Protein AF-A0A7S2HB85-F1 (afdb_monomer)

Mean predicted aligned error: 15.04 Å

Solvent-accessible surface area (backbone atoms only — not comparable to full-atom values): 13435 Å² total; per-residue (Å²): 134,85,80,81,78,68,79,76,50,51,56,34,33,40,36,51,25,68,66,74,27,28,26,27,42,36,43,33,26,70,79,71,50,72,45,66,49,35,52,56,87,88,47,102,57,87,47,77,54,91,49,62,67,57,32,44,73,70,66,33,60,79,43,78,46,60,90,85,43,44,54,41,31,45,34,37,28,29,54,72,42,80,62,32,39,23,32,30,45,30,42,32,28,69,83,70,54,69,54,73,48,75,37,89,61,82,71,93,80,61,54,74,47,78,46,72,44,64,80,51,34,39,59,65,46,75,44,59,56,60,3,28,72,77,49,69,42,68,36,74,44,88,64,69,75,72,85,44,87,80,50,56,81,76,45,60,85,70,57,27,58,52,53,50,48,49,53,50,49,49,55,45,58,44,62,78,42,74,87,54,89,86,65,76,78,54,68,73,58,51,52,51,54,54,60,71,47,64,89,61,80,81,65,76,80,77,78,74,75,80,87,77,84,84,81,85,81,82,89,78,90,132

Structure (mmCIF, N/CA/C/O backbone):
data_AF-A0A7S2HB85-F1
#
_entry.id   AF-A0A7S2HB85-F1
#
loop_
_atom_site.group_PDB
_atom_site.id
_atom_site.type_symbol
_atom_site.label_atom_id
_atom_site.label_alt_id
_atom_site.label_comp_id
_atom_site.label_asym_id
_atom_site.label_entity_id
_atom_site.label_seq_id
_atom_site.pdbx_PDB_ins_code
_atom_site.Cartn_x
_atom_site.Cartn_y
_atom_site.Cartn_z
_atom_site.occupancy
_atom_site.B_iso_or_equiv
_atom_site.auth_seq_id
_atom_site.auth_comp_id
_atom_site.auth_asym_id
_atom_site.auth_atom_id
_atom_site.pdbx_PDB_model_num
ATOM 1 N N . MET A 1 1 ? -16.312 23.799 -8.519 1.00 37.34 1 MET A N 1
ATOM 2 C CA . MET A 1 1 ? -16.880 22.923 -7.474 1.00 37.34 1 MET A CA 1
ATOM 3 C C . MET A 1 1 ? -15.714 22.471 -6.619 1.00 37.34 1 MET A C 1
ATOM 5 O O . MET A 1 1 ? -14.827 21.834 -7.163 1.00 37.34 1 MET A O 1
ATOM 9 N N . GLY A 1 2 ? -15.634 22.909 -5.362 1.00 40.22 2 GLY A N 1
ATOM 10 C CA . GLY A 1 2 ? -14.563 22.478 -4.460 1.00 40.22 2 GLY A CA 1
ATOM 11 C C . GLY A 1 2 ? -14.878 21.079 -3.953 1.00 40.22 2 GLY A C 1
ATOM 12 O O . GLY A 1 2 ? -15.897 20.890 -3.294 1.00 40.22 2 GLY A O 1
ATOM 13 N N . THR A 1 3 ? -14.056 20.100 -4.310 1.00 40.50 3 THR A N 1
ATOM 14 C CA . THR A 1 3 ? -14.113 18.755 -3.740 1.00 40.50 3 THR A CA 1
ATOM 15 C C . THR A 1 3 ? -13.633 18.845 -2.297 1.00 40.50 3 THR A C 1
ATOM 17 O O . THR A 1 3 ? -12.458 19.117 -2.051 1.00 40.50 3 THR A O 1
ATOM 20 N N . TYR A 1 4 ? -14.543 18.674 -1.341 1.00 42.38 4 TYR A N 1
ATOM 21 C CA . TYR A 1 4 ? -14.171 18.428 0.048 1.00 42.38 4 TYR A CA 1
ATOM 22 C C . TYR A 1 4 ? -13.386 17.113 0.076 1.00 42.38 4 TYR A C 1
ATOM 24 O O . TYR A 1 4 ? -13.974 16.054 -0.131 1.00 42.38 4 TYR A O 1
ATOM 32 N N . ARG A 1 5 ? -12.061 17.185 0.260 1.00 50.69 5 ARG A N 1
ATOM 33 C CA . ARG A 1 5 ? -11.239 15.999 0.525 1.00 50.69 5 ARG A CA 1
ATOM 34 C C . ARG A 1 5 ? -11.657 15.463 1.885 1.00 50.69 5 ARG A C 1
ATOM 36 O O . ARG A 1 5 ? -11.624 16.203 2.869 1.00 50.69 5 ARG A O 1
ATOM 43 N N . ASN A 1 6 ? -12.099 14.213 1.927 1.00 55.41 6 ASN A N 1
ATOM 44 C CA . ASN A 1 6 ? -12.398 13.571 3.189 1.00 55.41 6 ASN A CA 1
ATOM 45 C C . ASN A 1 6 ? -11.071 13.049 3.739 1.00 55.41 6 ASN A C 1
ATOM 47 O O . ASN A 1 6 ? -10.604 11.984 3.356 1.00 55.41 6 ASN A O 1
ATOM 51 N N . GLU A 1 7 ? -10.430 13.832 4.604 1.00 60.00 7 GLU A N 1
ATOM 52 C CA . GLU A 1 7 ? -9.076 13.550 5.101 1.00 60.00 7 GLU A CA 1
ATOM 53 C C . GLU A 1 7 ? -8.978 12.220 5.872 1.00 60.00 7 GLU A C 1
ATOM 55 O O . GLU A 1 7 ? -7.891 11.753 6.158 1.00 60.00 7 GLU A O 1
ATOM 60 N N . SER A 1 8 ? -10.092 11.565 6.199 1.00 65.75 8 SER A N 1
ATOM 61 C CA . SER A 1 8 ? -10.111 10.300 6.946 1.00 65.75 8 SER A CA 1
ATOM 62 C C . SER A 1 8 ? -10.459 9.076 6.092 1.00 65.75 8 SER A C 1
ATOM 64 O O . SER A 1 8 ? -10.906 8.071 6.641 1.00 65.75 8 SER A O 1
ATOM 66 N N . ALA A 1 9 ? -10.323 9.156 4.766 1.00 79.56 9 ALA A N 1
ATOM 67 C CA . ALA A 1 9 ? -10.674 8.049 3.881 1.00 79.56 9 ALA A CA 1
ATOM 68 C C . ALA A 1 9 ? -9.701 6.866 4.028 1.00 79.56 9 ALA A C 1
ATOM 70 O O . ALA A 1 9 ? -8.482 7.031 3.986 1.00 79.56 9 ALA A O 1
ATOM 71 N N . GLN A 1 10 ? -10.257 5.666 4.183 1.00 86.19 10 GLN A N 1
ATOM 72 C CA . GLN A 1 10 ? -9.508 4.416 4.276 1.00 86.19 10 GLN A CA 1
ATOM 73 C C . GLN A 1 10 ? -9.018 3.961 2.901 1.00 86.19 10 GLN A C 1
ATOM 75 O O . GLN A 1 10 ? -9.662 4.232 1.886 1.00 86.19 10 GLN A O 1
ATOM 80 N N . LEU A 1 11 ? -7.867 3.283 2.867 1.00 91.69 11 LEU A N 1
ATOM 81 C CA . LEU A 1 11 ? -7.360 2.670 1.644 1.00 91.69 11 LEU A CA 1
ATOM 82 C C . LEU A 1 11 ? -8.311 1.547 1.222 1.00 91.69 11 LEU A C 1
ATOM 84 O O . LEU A 1 11 ? -8.561 0.621 1.990 1.00 91.69 11 LEU A O 1
ATOM 88 N N . ARG A 1 12 ? -8.840 1.645 0.005 1.00 92.94 12 ARG A N 1
ATOM 89 C CA . ARG A 1 12 ? -9.799 0.692 -0.555 1.00 92.94 12 ARG A CA 1
ATOM 90 C C . ARG A 1 12 ? -9.099 -0.380 -1.374 1.00 92.94 12 ARG A C 1
ATOM 92 O O . ARG A 1 12 ? -9.454 -1.550 -1.293 1.00 92.94 12 ARG A O 1
ATOM 99 N N . ARG A 1 13 ? -8.145 0.026 -2.206 1.00 96.38 13 ARG A N 1
ATOM 100 C CA . ARG A 1 13 ? -7.428 -0.878 -3.104 1.00 96.38 13 ARG A CA 1
ATOM 101 C C . ARG A 1 13 ? -6.093 -0.292 -3.522 1.00 96.38 13 ARG A C 1
ATOM 103 O O . ARG A 1 13 ? -5.888 0.922 -3.477 1.00 96.38 13 ARG A O 1
ATOM 110 N N . VAL A 1 14 ? -5.197 -1.175 -3.930 1.00 97.12 14 VAL A N 1
ATOM 111 C CA . VAL A 1 14 ? -3.847 -0.837 -4.379 1.00 97.12 14 VAL A CA 1
ATOM 112 C C . VAL A 1 14 ? -3.581 -1.454 -5.747 1.00 97.12 14 VAL A C 1
ATOM 114 O O . VAL A 1 14 ? -4.012 -2.574 -6.021 1.00 97.12 14 VAL A O 1
ATOM 117 N N . LEU A 1 15 ? -2.878 -0.722 -6.603 1.00 95.88 15 LEU A N 1
ATOM 118 C CA . LEU A 1 15 ? -2.367 -1.191 -7.886 1.00 95.88 15 LEU A CA 1
ATOM 119 C C . LEU A 1 15 ? -0.853 -1.016 -7.886 1.00 95.88 15 LEU A C 1
ATOM 121 O O . LEU A 1 15 ? -0.358 0.057 -7.543 1.00 95.88 15 LEU A O 1
ATOM 125 N N . VAL A 1 16 ? -0.121 -2.054 -8.280 1.00 95.00 16 VAL A N 1
ATOM 126 C CA . VAL A 1 16 ? 1.344 -2.014 -8.347 1.00 95.00 16 VAL A CA 1
ATOM 127 C C . VAL A 1 16 ? 1.813 -2.467 -9.718 1.00 95.00 16 VAL A C 1
ATOM 129 O O . VAL A 1 16 ? 1.487 -3.565 -10.163 1.00 95.00 16 VAL A O 1
ATOM 132 N N . GLY A 1 17 ? 2.603 -1.615 -10.365 1.00 92.69 17 GLY A N 1
ATOM 133 C CA . GLY A 1 17 ? 3.365 -1.947 -11.558 1.00 92.69 17 GLY A CA 1
ATOM 134 C C . GLY A 1 17 ? 4.613 -2.726 -11.185 1.00 92.69 17 GLY A C 1
ATOM 135 O O . GLY A 1 17 ? 5.501 -2.189 -10.516 1.00 92.69 17 GLY A O 1
ATOM 136 N N . LEU A 1 18 ? 4.691 -3.977 -11.636 1.00 91.38 18 LEU A N 1
ATOM 137 C CA . LEU A 1 18 ? 5.837 -4.848 -11.408 1.00 91.38 18 LEU A CA 1
ATOM 138 C C . LEU A 1 18 ? 6.494 -5.215 -12.742 1.00 91.38 18 LEU A C 1
ATOM 140 O O . LEU A 1 18 ? 5.911 -5.921 -13.559 1.00 91.38 18 LEU A O 1
ATOM 144 N N . GLY A 1 19 ? 7.717 -4.729 -12.948 1.00 88.19 19 GLY A N 1
ATOM 145 C CA . GLY A 1 19 ? 8.557 -5.072 -14.091 1.00 88.19 19 GLY A CA 1
ATOM 146 C C . GLY A 1 19 ? 9.754 -5.892 -13.630 1.00 88.19 19 GLY A C 1
ATOM 147 O O . GLY A 1 19 ? 9.612 -6.949 -13.014 1.00 88.19 19 GLY A O 1
ATOM 148 N N . TRP A 1 20 ? 10.960 -5.377 -13.885 1.00 87.38 20 TRP A N 1
ATOM 149 C CA . TRP A 1 20 ? 12.160 -5.927 -13.253 1.00 87.38 20 TRP A CA 1
ATOM 150 C C . TRP A 1 20 ? 12.226 -5.615 -11.753 1.00 87.38 20 TRP A C 1
ATOM 152 O O . TRP A 1 20 ? 12.805 -6.387 -11.000 1.00 87.38 20 TRP A O 1
ATOM 162 N N . ALA A 1 21 ? 11.602 -4.526 -11.314 1.00 90.81 21 ALA A N 1
ATOM 163 C CA . ALA A 1 21 ? 11.327 -4.187 -9.922 1.00 90.81 21 ALA A CA 1
ATOM 164 C C . ALA A 1 21 ? 10.010 -3.387 -9.860 1.00 90.81 21 ALA A C 1
ATOM 166 O O . ALA A 1 21 ? 9.337 -3.228 -10.890 1.00 90.81 21 ALA A O 1
ATOM 167 N N . VAL A 1 22 ? 9.602 -2.925 -8.677 1.00 92.62 22 VAL A N 1
ATOM 168 C CA . VAL A 1 22 ? 8.399 -2.095 -8.532 1.00 92.62 22 VAL A CA 1
ATOM 169 C C . VAL A 1 22 ? 8.675 -0.734 -9.166 1.00 92.62 22 VAL A C 1
ATOM 171 O O . VAL A 1 22 ? 9.581 -0.032 -8.733 1.00 92.62 22 VAL A O 1
ATOM 174 N N . TYR A 1 23 ? 7.917 -0.355 -10.195 1.00 91.81 23 TYR A N 1
ATOM 175 C CA . TYR A 1 23 ? 8.093 0.929 -10.900 1.00 91.81 23 TYR A CA 1
ATOM 176 C C . TYR A 1 23 ? 6.885 1.856 -10.764 1.00 91.81 23 TYR A C 1
ATOM 178 O O . TYR A 1 23 ? 6.990 3.046 -11.047 1.00 91.81 23 TYR A O 1
ATOM 186 N N . GLY A 1 24 ? 5.743 1.332 -10.319 1.00 93.00 24 GLY A N 1
ATOM 187 C CA . GLY A 1 24 ? 4.540 2.125 -10.123 1.00 93.00 24 GLY A CA 1
ATOM 188 C C . GLY A 1 24 ? 3.709 1.641 -8.949 1.00 93.00 24 GLY A C 1
ATOM 189 O O . GLY A 1 24 ? 3.603 0.442 -8.705 1.00 93.00 24 GLY A O 1
ATOM 190 N N . LEU A 1 25 ? 3.098 2.584 -8.245 1.00 95.00 25 LEU A N 1
ATOM 191 C CA . LEU A 1 25 ? 2.189 2.364 -7.133 1.00 95.00 25 LEU A CA 1
ATOM 192 C C . LEU A 1 25 ? 1.029 3.352 -7.253 1.00 95.00 25 LEU A C 1
ATOM 194 O O . LEU A 1 25 ? 1.247 4.554 -7.398 1.00 95.00 25 LEU A O 1
ATOM 198 N N . ILE A 1 26 ? -0.199 2.852 -7.146 1.00 95.38 26 ILE A N 1
ATOM 199 C CA . ILE A 1 26 ? -1.404 3.671 -7.018 1.00 95.38 26 ILE A CA 1
ATOM 200 C C . ILE A 1 26 ? -2.209 3.173 -5.821 1.00 95.38 26 ILE A C 1
ATOM 202 O O . ILE A 1 26 ? -2.549 1.993 -5.719 1.00 95.38 26 ILE A O 1
ATOM 206 N N . LEU A 1 27 ? -2.530 4.096 -4.925 1.00 95.62 27 LEU A N 1
ATOM 207 C CA . LEU A 1 27 ? -3.374 3.907 -3.756 1.00 95.62 27 LEU A CA 1
ATOM 208 C C . LEU A 1 27 ? -4.724 4.572 -4.027 1.00 95.62 27 LEU A C 1
ATOM 210 O O . LEU A 1 27 ? -4.769 5.778 -4.256 1.00 95.62 27 LEU A O 1
ATOM 214 N N . GLU A 1 28 ? -5.823 3.817 -3.996 1.00 94.81 28 GLU A N 1
ATOM 215 C CA . GLU A 1 28 ? -7.176 4.373 -4.112 1.00 94.81 28 GLU A CA 1
ATOM 216 C C . GLU A 1 28 ? -7.924 4.256 -2.785 1.00 94.81 28 GLU A C 1
ATOM 218 O O . GLU A 1 28 ? -7.986 3.185 -2.175 1.00 94.81 28 GLU A O 1
ATOM 223 N N . PHE A 1 29 ? -8.530 5.361 -2.360 1.00 92.38 29 PHE A N 1
ATOM 224 C CA . PHE A 1 29 ? -9.230 5.487 -1.087 1.00 92.38 29 PHE A CA 1
ATOM 225 C C . PHE A 1 29 ? -10.750 5.375 -1.256 1.00 92.38 29 PHE A C 1
ATOM 227 O O . PHE A 1 29 ? -11.290 5.533 -2.351 1.00 92.38 29 PHE A O 1
ATOM 234 N N . GLU A 1 30 ? -11.471 5.117 -0.163 1.00 86.44 30 GLU A N 1
ATOM 235 C CA . GLU A 1 30 ? -12.937 4.974 -0.178 1.00 86.44 30 GLU A CA 1
ATOM 236 C C . GLU A 1 30 ? -13.678 6.221 -0.688 1.00 86.44 30 GLU A C 1
ATOM 238 O O . GLU A 1 30 ? -14.772 6.108 -1.240 1.00 86.44 30 GLU A O 1
ATOM 243 N N . ASP A 1 31 ? -13.087 7.410 -0.544 1.00 84.50 31 ASP A N 1
ATOM 244 C CA . ASP A 1 31 ? -13.648 8.660 -1.066 1.00 84.50 31 ASP A CA 1
ATOM 245 C C . ASP A 1 31 ? -13.383 8.871 -2.570 1.00 84.50 31 ASP A C 1
ATOM 247 O O . ASP A 1 31 ? -13.781 9.891 -3.136 1.00 84.50 31 ASP A O 1
ATOM 251 N N . GLY A 1 32 ? -12.726 7.906 -3.221 1.00 89.06 32 GLY A N 1
ATOM 252 C CA . GLY A 1 32 ? -12.344 7.944 -4.628 1.00 89.06 32 GLY A CA 1
ATOM 253 C C . GLY A 1 32 ? -11.093 8.773 -4.910 1.00 89.06 32 GLY A C 1
ATOM 254 O O . GLY A 1 32 ? -10.706 8.891 -6.072 1.00 89.06 32 GLY A O 1
ATOM 255 N N . THR A 1 33 ? -10.449 9.355 -3.890 1.00 90.12 33 THR A N 1
ATOM 256 C CA . THR A 1 33 ? -9.144 9.992 -4.084 1.00 90.12 33 THR A CA 1
ATOM 257 C C . THR A 1 33 ? -8.079 8.946 -4.382 1.00 90.12 33 THR A C 1
ATOM 259 O O . THR A 1 33 ? -8.195 7.782 -3.989 1.00 90.12 33 THR A O 1
ATOM 262 N N . ARG A 1 34 ? -7.035 9.375 -5.092 1.00 92.62 34 ARG A N 1
ATOM 263 C CA . ARG A 1 34 ? -5.885 8.546 -5.432 1.00 92.62 34 ARG A CA 1
ATOM 264 C C . ARG A 1 34 ? -4.596 9.260 -5.065 1.00 92.62 34 ARG A C 1
ATOM 266 O O . ARG A 1 34 ? -4.518 10.480 -5.201 1.00 92.62 34 ARG A O 1
ATOM 273 N N . GLU A 1 35 ? -3.623 8.488 -4.610 1.00 92.38 35 GLU A N 1
ATOM 274 C CA . GLU A 1 35 ? -2.220 8.889 -4.535 1.00 92.38 35 GLU A CA 1
ATOM 275 C C . GLU A 1 35 ? -1.435 7.930 -5.428 1.00 92.38 35 GLU A C 1
ATOM 277 O O . GLU A 1 35 ? -1.681 6.722 -5.409 1.00 92.38 35 GLU A O 1
ATOM 282 N N . SER A 1 36 ? -0.542 8.459 -6.256 1.00 90.69 36 SER A N 1
ATOM 283 C CA . SER A 1 36 ? 0.157 7.663 -7.262 1.00 90.69 36 SER A CA 1
ATOM 284 C C . SER A 1 36 ? 1.592 8.119 -7.434 1.00 90.69 36 SER A C 1
ATOM 286 O O . SER A 1 36 ? 1.861 9.318 -7.516 1.00 90.69 36 SER A O 1
ATOM 288 N N . GLN A 1 37 ? 2.484 7.153 -7.602 1.00 90.44 37 GLN A N 1
ATOM 289 C CA . GLN A 1 37 ? 3.843 7.380 -8.056 1.00 90.44 37 GLN A CA 1
ATOM 290 C C . GLN A 1 37 ? 4.173 6.333 -9.113 1.00 90.44 37 GLN A C 1
ATOM 292 O O . GLN A 1 37 ? 4.109 5.138 -8.839 1.00 90.44 37 GLN A O 1
ATOM 297 N N . VAL A 1 38 ? 4.481 6.772 -10.331 1.00 86.88 38 VAL A N 1
ATOM 298 C CA . VAL A 1 38 ? 4.812 5.895 -11.457 1.00 86.88 38 VAL A CA 1
ATOM 299 C C . VAL A 1 38 ? 6.060 6.443 -12.126 1.00 86.88 38 VAL A C 1
ATOM 301 O O . VAL A 1 38 ? 6.096 7.613 -12.492 1.00 86.88 38 VAL A O 1
ATOM 304 N N . LEU A 1 39 ? 7.081 5.604 -12.270 1.00 83.38 39 LEU A N 1
ATOM 305 C CA . LEU A 1 39 ? 8.303 5.931 -12.991 1.00 83.38 39 LEU A CA 1
ATOM 306 C C . LEU A 1 39 ? 8.228 5.343 -14.399 1.00 83.38 39 LEU A C 1
ATOM 308 O O . LEU A 1 39 ? 7.916 4.163 -14.576 1.00 83.38 39 LEU A O 1
ATOM 312 N N . SER A 1 40 ? 8.520 6.168 -15.402 1.00 69.81 40 SER A N 1
ATOM 313 C CA . SER A 1 40 ? 8.695 5.727 -16.785 1.00 69.81 40 SER A CA 1
ATOM 314 C C . SER A 1 40 ? 10.184 5.571 -17.068 1.00 69.81 40 SER A C 1
ATOM 316 O O . SER A 1 40 ? 10.968 6.465 -16.773 1.00 69.81 40 SER A O 1
ATOM 318 N N . TYR A 1 41 ? 10.582 4.443 -17.656 1.00 62.53 41 TYR A N 1
ATOM 319 C CA . TYR A 1 41 ? 11.980 4.191 -18.025 1.00 62.53 41 TYR A CA 1
ATOM 320 C C . TYR A 1 41 ? 12.482 5.130 -19.138 1.00 62.53 41 TYR A C 1
ATOM 322 O O . TYR A 1 41 ? 13.683 5.362 -19.251 1.00 62.53 41 TYR A O 1
ATOM 330 N N . ASP A 1 42 ? 11.565 5.650 -19.961 1.00 61.25 42 ASP A N 1
ATOM 331 C CA . ASP A 1 42 ? 11.899 6.351 -21.205 1.00 61.25 42 ASP A CA 1
ATOM 332 C C . ASP A 1 42 ? 11.936 7.883 -21.079 1.00 61.25 42 ASP A C 1
ATOM 334 O O . ASP A 1 42 ? 12.450 8.539 -21.985 1.00 61.25 42 ASP A O 1
ATOM 338 N N . ASP A 1 43 ? 11.460 8.459 -19.971 1.00 52.72 43 ASP A N 1
ATOM 339 C CA . ASP A 1 43 ? 11.471 9.907 -19.750 1.00 52.72 43 ASP A CA 1
ATOM 340 C C . ASP A 1 43 ? 12.264 10.241 -18.478 1.00 52.72 43 ASP A C 1
ATOM 342 O O . ASP A 1 43 ? 11.909 9.824 -17.382 1.00 52.72 43 ASP A O 1
ATOM 346 N N . GLU A 1 44 ? 13.331 11.036 -18.618 1.00 49.84 44 GLU A N 1
ATOM 347 C CA . GLU A 1 44 ? 14.177 11.552 -17.520 1.00 49.84 44 GLU A CA 1
ATOM 348 C C . GLU A 1 44 ? 13.435 12.505 -16.551 1.00 49.84 44 GLU A C 1
ATOM 350 O O . GLU A 1 44 ? 14.055 13.126 -15.687 1.00 49.84 44 GLU A O 1
ATOM 355 N N . GLU A 1 45 ? 12.116 12.649 -16.685 1.00 51.44 45 GLU A N 1
ATOM 356 C CA . GLU A 1 45 ? 11.277 13.439 -15.793 1.00 51.44 45 GLU A CA 1
ATOM 357 C C . GLU A 1 45 ? 10.339 12.506 -15.022 1.00 51.44 45 GLU A C 1
ATOM 359 O O . GLU A 1 45 ? 9.594 11.736 -15.628 1.00 51.44 45 GLU A O 1
ATOM 364 N N . ASP A 1 46 ? 10.354 12.608 -13.687 1.00 52.31 46 ASP A N 1
ATOM 365 C CA . ASP A 1 46 ? 9.368 12.009 -12.780 1.00 52.31 46 ASP A CA 1
ATOM 366 C C . ASP A 1 46 ? 7.969 12.530 -13.140 1.00 52.31 46 ASP A C 1
ATOM 368 O O . ASP A 1 46 ? 7.467 13.509 -12.576 1.00 52.31 46 ASP A O 1
ATOM 372 N N . GLN A 1 47 ? 7.324 11.920 -14.129 1.00 52.12 47 GLN A N 1
ATOM 373 C CA . GLN A 1 47 ? 5.962 12.282 -14.454 1.00 52.12 47 GLN A CA 1
ATOM 374 C C . GLN A 1 47 ? 5.055 11.615 -13.420 1.00 52.12 47 GLN A C 1
ATOM 376 O O . GLN A 1 47 ? 4.905 10.398 -13.371 1.00 52.12 47 GLN A O 1
ATOM 381 N N . THR A 1 48 ? 4.401 12.434 -12.599 1.00 49.97 48 THR A N 1
ATOM 382 C CA . THR A 1 48 ? 3.206 12.041 -11.842 1.00 49.97 48 THR A CA 1
ATOM 383 C C . THR A 1 48 ? 2.065 11.831 -12.838 1.00 49.97 48 THR A C 1
ATOM 385 O O . THR A 1 48 ? 1.138 12.630 -12.949 1.00 49.97 48 THR A O 1
ATOM 388 N N . LEU A 1 49 ? 2.180 10.781 -13.648 1.00 51.41 49 LEU A N 1
ATOM 389 C CA . LEU A 1 49 ? 1.123 10.345 -14.536 1.00 51.41 49 LEU A CA 1
ATOM 390 C C . LEU A 1 49 ? 0.125 9.555 -13.697 1.00 51.41 49 LEU A C 1
ATOM 392 O O . LEU A 1 49 ? 0.450 8.510 -13.139 1.00 51.41 49 LEU A O 1
ATOM 396 N N . ASP A 1 50 ? -1.120 10.019 -13.683 1.00 58.88 50 ASP A N 1
ATOM 397 C CA . ASP A 1 50 ? -2.314 9.260 -13.277 1.00 58.88 50 ASP A CA 1
ATOM 398 C C . ASP A 1 50 ? -2.610 8.115 -14.281 1.00 58.88 50 ASP A C 1
ATOM 400 O O . ASP A 1 50 ? -3.754 7.757 -14.561 1.00 58.88 50 ASP A O 1
ATOM 404 N N . ASP A 1 51 ? -1.569 7.548 -14.897 1.00 68.50 51 ASP A N 1
ATOM 405 C CA . ASP A 1 51 ? -1.670 6.574 -15.972 1.00 68.50 51 ASP A CA 1
ATOM 406 C C . ASP A 1 51 ? -1.726 5.160 -15.393 1.00 68.50 51 ASP A C 1
ATOM 408 O O . ASP A 1 51 ? -0.918 4.282 -15.698 1.00 68.50 51 ASP A O 1
ATOM 412 N N . GLU A 1 52 ? -2.793 4.908 -14.631 1.00 83.12 52 GLU A N 1
ATOM 413 C CA . GLU A 1 52 ? -3.321 3.564 -14.353 1.00 83.12 52 GLU A CA 1
ATOM 414 C C . GLU A 1 52 ? -3.285 2.686 -15.623 1.00 83.12 52 GLU A C 1
ATOM 416 O O . GLU A 1 52 ? -2.964 1.500 -15.583 1.00 83.12 52 GLU A O 1
ATOM 421 N N . SER A 1 53 ? -3.542 3.306 -16.780 1.00 80.56 53 SER A N 1
ATOM 422 C CA . SER A 1 53 ? -3.501 2.681 -18.101 1.00 80.56 53 SER A CA 1
ATOM 423 C C . SER A 1 53 ? -2.153 2.051 -18.463 1.00 80.56 53 SER A C 1
ATOM 425 O O . SER A 1 53 ? -2.146 1.075 -19.209 1.00 80.56 53 SER A O 1
ATOM 427 N N . ILE A 1 54 ? -1.025 2.607 -18.008 1.00 81.69 54 ILE A N 1
ATOM 428 C CA . ILE A 1 54 ? 0.308 2.039 -18.263 1.00 81.69 54 ILE A CA 1
ATOM 429 C C . ILE A 1 54 ? 0.469 0.764 -17.438 1.00 81.69 54 ILE A C 1
ATOM 431 O O . ILE A 1 54 ? 0.743 -0.292 -18.001 1.00 81.69 54 ILE A O 1
ATOM 435 N N . LEU A 1 55 ? 0.177 0.835 -16.137 1.00 84.00 55 LEU A N 1
ATOM 436 C CA . LEU A 1 55 ? 0.314 -0.312 -15.236 1.00 84.00 55 LEU A CA 1
ATOM 437 C C . LEU A 1 55 ? -0.581 -1.481 -15.672 1.00 84.00 55 LEU A C 1
ATOM 439 O O . LEU A 1 55 ? -0.136 -2.625 -15.734 1.00 84.00 55 LEU A O 1
ATOM 443 N N . ILE A 1 56 ? -1.835 -1.195 -16.037 1.00 84.12 56 ILE A N 1
ATOM 444 C CA . ILE A 1 56 ? -2.783 -2.222 -16.490 1.00 84.12 56 ILE A CA 1
ATOM 445 C C . ILE A 1 56 ? -2.337 -2.861 -17.812 1.00 84.12 56 ILE A C 1
ATOM 447 O O . ILE A 1 56 ? -2.506 -4.067 -17.993 1.00 84.12 56 ILE A O 1
ATOM 451 N N . LYS A 1 57 ? -1.762 -2.091 -18.749 1.00 82.12 57 LYS A N 1
ATOM 452 C CA . LYS A 1 57 ? -1.237 -2.652 -20.010 1.00 82.12 57 LYS A CA 1
ATOM 453 C C . LYS A 1 57 ? -0.116 -3.659 -19.769 1.00 82.12 57 LYS A C 1
ATOM 455 O O . LYS A 1 57 ? -0.028 -4.633 -20.515 1.00 82.12 57 LYS A O 1
ATOM 460 N N . ASP A 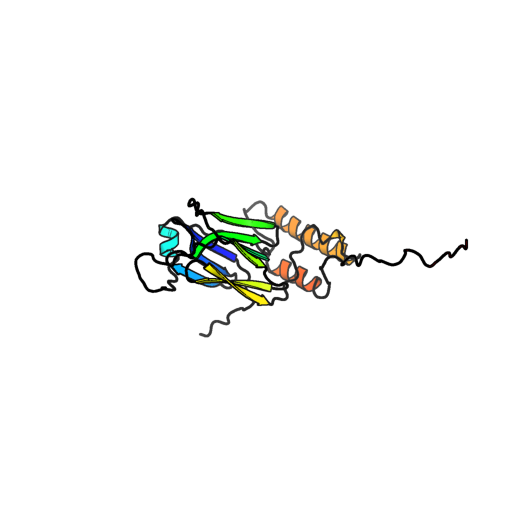1 58 ? 0.668 -3.447 -18.719 1.00 83.62 58 ASP A N 1
ATOM 461 C CA . ASP A 1 58 ? 1.762 -4.330 -18.315 1.00 83.62 58 ASP A CA 1
ATOM 462 C C . ASP A 1 58 ? 1.292 -5.495 -17.422 1.00 83.62 58 ASP A C 1
ATOM 464 O O . ASP A 1 58 ? 2.098 -6.310 -16.978 1.00 83.62 58 ASP A O 1
ATOM 468 N N . GLY A 1 59 ? -0.023 -5.624 -17.208 1.00 85.50 59 GLY A N 1
ATOM 469 C CA . GLY A 1 59 ? -0.634 -6.740 -16.489 1.00 85.50 59 GLY A CA 1
ATOM 470 C C . GLY A 1 59 ? -0.792 -6.524 -14.986 1.00 85.50 59 GLY A C 1
ATOM 471 O O . GLY A 1 59 ? -1.049 -7.492 -14.274 1.00 85.50 59 GLY A O 1
ATOM 472 N N . ALA A 1 60 ? -0.653 -5.290 -14.488 1.00 91.38 60 ALA A N 1
ATOM 473 C CA . ALA A 1 60 ? -0.993 -4.982 -13.104 1.00 91.38 60 ALA A CA 1
ATOM 474 C C . ALA A 1 60 ? -2.503 -5.141 -12.861 1.00 91.38 60 ALA A C 1
ATOM 476 O O . ALA A 1 60 ? -3.331 -4.736 -13.682 1.00 91.38 60 ALA A O 1
ATOM 477 N N . GLU A 1 61 ? -2.858 -5.679 -11.698 1.00 92.25 61 GLU A N 1
ATOM 478 C CA . GLU A 1 61 ? -4.243 -5.870 -11.271 1.00 92.25 61 GLU A CA 1
ATOM 479 C C . GLU A 1 61 ? -4.505 -5.138 -9.956 1.00 92.25 61 GLU A C 1
ATOM 481 O O . GLU A 1 61 ? -3.643 -5.063 -9.077 1.00 92.25 61 GLU A O 1
ATOM 486 N N . TRP A 1 62 ? -5.715 -4.595 -9.818 1.00 95.75 62 TRP A N 1
ATOM 487 C CA . TRP A 1 62 ? -6.154 -3.999 -8.564 1.00 95.75 62 TRP A CA 1
ATOM 488 C C . TRP A 1 62 ? -6.305 -5.078 -7.497 1.00 95.75 62 TRP A C 1
ATOM 490 O O . TRP A 1 62 ? -7.000 -6.072 -7.701 1.00 95.75 62 TRP A O 1
ATOM 500 N N . ILE A 1 63 ? -5.707 -4.839 -6.334 1.00 96.56 63 ILE A N 1
ATOM 501 C CA . ILE A 1 63 ? -5.885 -5.671 -5.150 1.00 96.56 63 ILE A CA 1
ATOM 502 C C . ILE A 1 63 ? -6.783 -4.922 -4.174 1.00 96.56 63 ILE A C 1
ATOM 504 O O . ILE A 1 63 ? -6.389 -3.896 -3.612 1.00 96.56 63 ILE A O 1
ATOM 508 N N . ASP A 1 64 ? -7.985 -5.455 -3.972 1.00 94.25 64 ASP A N 1
ATOM 509 C CA . ASP A 1 64 ? -8.936 -4.925 -3.004 1.00 94.25 64 ASP A CA 1
ATOM 510 C C . ASP A 1 64 ? -8.509 -5.247 -1.563 1.00 94.25 64 ASP A C 1
ATOM 512 O O . ASP A 1 64 ? -8.032 -6.349 -1.240 1.00 94.25 64 ASP A O 1
ATOM 516 N N . ILE A 1 65 ? -8.700 -4.253 -0.697 1.00 89.56 65 ILE A N 1
AT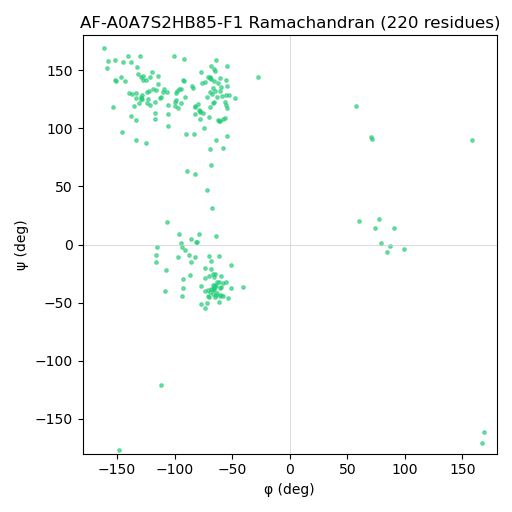OM 517 C CA . ILE A 1 65 ? -8.558 -4.356 0.751 1.00 89.56 65 ILE A CA 1
ATO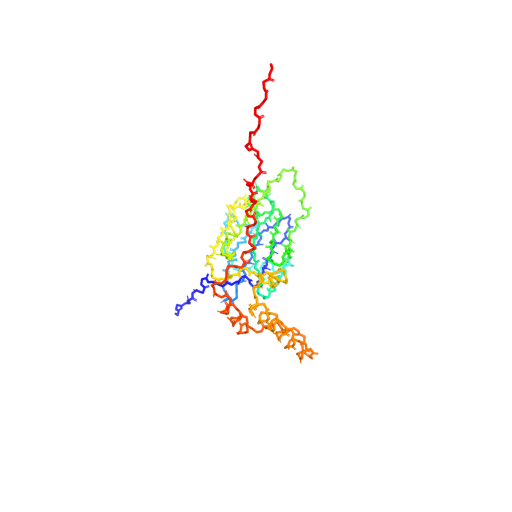M 518 C C . ILE A 1 65 ? -9.941 -4.611 1.341 1.00 89.56 65 ILE A C 1
ATOM 520 O O . ILE A 1 65 ? -10.924 -3.968 0.967 1.00 89.56 65 ILE A O 1
ATOM 524 N N . ASP A 1 66 ? -10.015 -5.574 2.257 1.00 82.75 66 ASP A N 1
ATOM 525 C CA . ASP A 1 66 ? -11.272 -5.946 2.895 1.00 82.75 66 ASP A CA 1
ATOM 526 C C . ASP A 1 66 ? -11.832 -4.759 3.694 1.00 82.75 66 ASP A C 1
ATOM 528 O O . ASP A 1 66 ? -11.097 -4.044 4.378 1.00 82.75 66 ASP A O 1
ATOM 532 N N . HIS A 1 67 ? -13.149 -4.545 3.631 1.00 76.56 67 HIS A N 1
ATOM 533 C CA . HIS A 1 67 ? -13.784 -3.438 4.348 1.00 76.56 67 HIS A CA 1
ATOM 534 C C . HIS A 1 67 ? -13.466 -3.477 5.850 1.00 76.56 67 HIS A C 1
ATOM 536 O O . HIS A 1 67 ? -13.672 -4.491 6.520 1.00 76.56 67 HIS A O 1
ATOM 542 N N . GLY A 1 68 ? -13.003 -2.343 6.382 1.00 74.19 68 GLY A N 1
ATOM 543 C CA . GLY A 1 68 ? -12.595 -2.206 7.781 1.00 74.19 68 GLY A CA 1
ATOM 544 C C . GLY A 1 68 ? -11.156 -2.644 8.071 1.00 74.19 68 GLY A C 1
ATOM 545 O O . GLY A 1 68 ? -10.674 -2.377 9.170 1.00 74.19 68 GLY A O 1
ATOM 546 N N . ASP A 1 69 ? -10.443 -3.230 7.106 1.00 80.62 69 ASP A N 1
ATOM 547 C CA . ASP A 1 69 ? -9.021 -3.553 7.229 1.00 80.62 69 ASP A CA 1
ATOM 548 C C . ASP A 1 69 ? -8.135 -2.431 6.680 1.00 80.62 69 ASP A C 1
ATOM 550 O O . ASP A 1 69 ? -8.461 -1.777 5.691 1.00 80.62 69 ASP A O 1
ATOM 554 N N . TYR A 1 70 ? -7.013 -2.160 7.330 1.00 88.00 70 TYR A N 1
ATOM 555 C CA . TYR A 1 70 ? -6.171 -1.015 6.993 1.00 88.00 70 TYR A CA 1
ATOM 556 C C . TYR A 1 70 ? -4.697 -1.336 7.174 1.00 88.00 70 TYR A C 1
ATOM 558 O O . TYR A 1 70 ? -4.329 -2.240 7.919 1.00 88.00 70 TYR A O 1
ATOM 566 N N . VAL A 1 71 ? -3.839 -0.587 6.486 1.00 93.44 71 VAL A N 1
ATOM 567 C CA . VAL A 1 71 ? -2.391 -0.790 6.558 1.00 93.44 71 VAL A CA 1
ATOM 568 C C . VAL A 1 71 ? -1.870 -0.331 7.918 1.00 93.44 71 VAL A C 1
ATOM 570 O O . VAL A 1 71 ? -2.102 0.810 8.318 1.00 93.44 71 VAL A O 1
ATOM 573 N N . VAL A 1 72 ? -1.148 -1.214 8.607 1.00 93.69 72 VAL A N 1
ATOM 574 C CA . VAL A 1 72 ? -0.472 -0.930 9.886 1.00 93.69 72 VAL A CA 1
ATOM 575 C C . VAL A 1 72 ? 1.040 -0.836 9.741 1.00 93.69 72 VAL A C 1
ATOM 577 O O . VAL A 1 72 ? 1.692 -0.216 10.574 1.00 93.69 72 VAL A O 1
ATOM 580 N N . GLN A 1 73 ? 1.600 -1.425 8.686 1.00 97.12 73 GLN A N 1
ATOM 581 C CA . GLN A 1 73 ? 3.029 -1.384 8.413 1.00 97.12 73 GLN A CA 1
ATOM 582 C C . GLN A 1 73 ? 3.281 -1.500 6.909 1.00 97.12 73 GLN A C 1
ATOM 584 O O . GLN A 1 73 ? 2.615 -2.259 6.202 1.00 97.12 73 GLN A O 1
ATOM 589 N N . VAL A 1 74 ? 4.267 -0.747 6.438 1.00 98.19 74 VAL A N 1
ATOM 590 C CA . VAL A 1 74 ? 4.792 -0.792 5.074 1.00 98.19 74 VAL A CA 1
ATOM 591 C C . VAL A 1 74 ? 6.246 -1.225 5.170 1.00 98.19 74 VAL A C 1
ATOM 593 O O . VAL A 1 74 ? 7.037 -0.586 5.859 1.00 98.19 74 VAL A O 1
ATOM 596 N N . LYS A 1 75 ? 6.610 -2.317 4.506 1.00 98.06 75 LYS A N 1
ATOM 597 C CA . LYS A 1 75 ? 7.983 -2.834 4.518 1.00 98.06 75 LYS A CA 1
ATOM 598 C C . LYS A 1 75 ? 8.386 -3.335 3.146 1.00 98.06 75 LYS A C 1
ATOM 600 O O . LYS A 1 75 ? 7.529 -3.612 2.312 1.00 98.06 75 LYS A O 1
ATOM 605 N N . GLY A 1 76 ? 9.676 -3.480 2.919 1.00 96.19 76 GLY A N 1
ATOM 606 C CA . GLY A 1 76 ? 10.186 -3.937 1.639 1.00 96.19 76 GLY A CA 1
ATOM 607 C C . GLY A 1 76 ? 11.685 -3.760 1.550 1.00 96.19 76 GLY A C 1
ATOM 608 O O . GLY A 1 76 ? 12.360 -3.593 2.566 1.00 96.19 76 GLY A O 1
ATOM 609 N N . GLU A 1 77 ? 12.187 -3.779 0.325 1.00 95.38 77 GLU A N 1
ATOM 610 C CA . GLU A 1 77 ? 13.614 -3.675 0.058 1.00 95.38 77 GLU A CA 1
ATOM 611 C C . GLU A 1 77 ? 13.882 -2.569 -0.969 1.00 95.38 77 GLU A C 1
ATOM 613 O O . GLU A 1 77 ? 13.273 -2.544 -2.043 1.00 95.38 77 GLU A O 1
ATOM 618 N N . ASN A 1 78 ? 14.791 -1.644 -0.657 1.00 93.19 78 ASN A N 1
ATOM 619 C CA . ASN A 1 78 ? 15.173 -0.552 -1.554 1.00 93.19 78 ASN A CA 1
ATOM 620 C C . ASN A 1 78 ? 15.866 -1.082 -2.816 1.00 93.19 78 ASN A C 1
ATOM 622 O O . ASN A 1 78 ? 16.561 -2.090 -2.787 1.00 93.19 78 ASN A O 1
ATOM 626 N N . PHE A 1 79 ? 15.714 -0.386 -3.937 1.00 88.06 79 PHE A N 1
ATOM 627 C CA . PHE A 1 79 ? 16.385 -0.738 -5.187 1.00 88.06 79 PHE A CA 1
ATOM 628 C C . PHE A 1 79 ? 17.731 -0.010 -5.359 1.00 88.06 79 PHE A C 1
ATOM 630 O O . PHE A 1 79 ? 18.693 -0.591 -5.863 1.00 88.06 79 PHE A O 1
ATOM 637 N N . GLY A 1 80 ? 17.810 1.258 -4.936 1.00 80.00 80 GLY A N 1
ATOM 638 C CA . GLY A 1 80 ? 19.021 2.089 -5.007 1.00 80.00 80 GLY A CA 1
ATOM 639 C C . GLY A 1 80 ? 19.390 2.608 -6.409 1.00 80.00 80 GLY A C 1
ATOM 640 O O . GLY A 1 80 ? 20.517 3.059 -6.621 1.00 80.00 80 GLY A O 1
ATOM 641 N N . GLN A 1 81 ? 18.479 2.531 -7.390 1.00 73.94 81 GLN A N 1
ATOM 642 C CA . GLN A 1 81 ? 18.648 3.135 -8.721 1.00 73.94 81 GLN A CA 1
ATOM 643 C C . GLN A 1 81 ? 17.400 3.910 -9.143 1.00 73.94 81 GLN A C 1
ATOM 645 O O . GLN A 1 81 ? 16.280 3.568 -8.779 1.00 73.94 81 GLN A O 1
ATOM 650 N N . TRP A 1 82 ? 17.600 4.911 -9.997 1.00 70.94 82 TRP A N 1
ATOM 651 C CA . TRP A 1 82 ? 16.668 6.015 -10.250 1.00 70.94 82 TRP A CA 1
ATOM 652 C C . TRP A 1 82 ? 15.486 5.665 -11.175 1.00 70.94 82 TRP A C 1
ATOM 654 O O . TRP A 1 82 ? 14.765 6.557 -11.594 1.00 70.94 82 TRP A O 1
ATOM 664 N N . ALA A 1 83 ? 15.294 4.387 -11.514 1.00 82.44 83 ALA A N 1
ATOM 665 C CA . ALA A 1 83 ? 14.292 3.930 -12.489 1.00 82.44 83 ALA A CA 1
ATOM 666 C C . ALA A 1 83 ? 13.184 3.047 -11.884 1.00 82.44 83 ALA A C 1
ATOM 668 O O . ALA A 1 83 ? 12.285 2.608 -12.598 1.00 82.44 83 ALA A O 1
ATOM 669 N N . TYR A 1 84 ? 13.263 2.752 -10.586 1.00 89.12 84 TYR A N 1
ATOM 670 C CA . TYR A 1 84 ? 12.302 1.923 -9.861 1.00 89.12 84 TYR A CA 1
ATOM 671 C C . TYR A 1 84 ? 12.025 2.554 -8.500 1.00 89.12 84 TYR A C 1
ATOM 673 O O . TYR A 1 84 ? 12.843 3.322 -8.008 1.00 89.12 84 TYR A O 1
ATOM 681 N N . LEU A 1 85 ? 10.878 2.245 -7.903 1.00 92.31 85 LEU A N 1
ATOM 682 C CA . LEU A 1 85 ? 10.502 2.690 -6.562 1.00 92.31 85 LEU A CA 1
ATOM 683 C C . LEU A 1 85 ? 11.237 1.860 -5.504 1.00 92.31 85 LEU A C 1
ATOM 685 O O . LEU A 1 85 ? 11.892 2.400 -4.618 1.00 92.31 85 LEU A O 1
ATOM 689 N N . CYS A 1 86 ? 11.156 0.535 -5.626 1.00 93.25 86 CYS A N 1
ATOM 690 C CA . CYS A 1 86 ? 11.788 -0.427 -4.731 1.00 93.25 86 CYS A CA 1
ATOM 691 C C . CYS A 1 86 ? 11.891 -1.809 -5.399 1.00 93.25 86 CYS A C 1
ATOM 693 O O . CYS A 1 86 ? 11.303 -2.048 -6.456 1.00 93.25 86 CYS A O 1
ATOM 695 N N . THR A 1 87 ? 12.647 -2.727 -4.796 1.00 93.38 87 THR A N 1
ATOM 696 C CA . THR A 1 87 ? 12.730 -4.125 -5.248 1.00 93.38 87 THR A CA 1
ATOM 697 C C . THR A 1 87 ? 11.449 -4.867 -4.882 1.00 93.38 87 THR A C 1
ATOM 699 O O . THR A 1 87 ? 10.765 -5.393 -5.760 1.00 93.38 87 THR A O 1
ATOM 702 N N . ASP A 1 88 ? 11.112 -4.827 -3.593 1.00 93.88 88 ASP A N 1
ATOM 703 C CA . ASP A 1 88 ? 9.964 -5.498 -2.997 1.00 93.88 88 ASP A CA 1
ATOM 704 C C . ASP A 1 88 ? 9.137 -4.490 -2.191 1.00 93.88 88 ASP A C 1
ATOM 706 O O . ASP A 1 88 ? 9.683 -3.593 -1.541 1.00 93.88 88 ASP A O 1
ATOM 710 N N . LEU A 1 89 ? 7.816 -4.667 -2.190 1.00 96.81 89 LEU A N 1
ATOM 711 C CA . LEU A 1 89 ? 6.880 -3.895 -1.374 1.00 96.81 89 LEU A CA 1
ATOM 712 C C . LEU A 1 89 ? 5.884 -4.835 -0.702 1.00 96.81 89 LEU A C 1
ATOM 714 O O . LEU A 1 89 ? 5.263 -5.671 -1.352 1.00 96.81 89 LEU A O 1
ATOM 718 N N . ILE A 1 90 ? 5.700 -4.686 0.602 1.00 98.06 90 ILE A N 1
ATOM 719 C CA . ILE A 1 90 ? 4.758 -5.463 1.398 1.00 98.06 90 ILE A CA 1
ATOM 720 C C . ILE A 1 90 ? 3.938 -4.500 2.251 1.00 98.06 90 ILE A C 1
ATOM 722 O O . ILE A 1 90 ? 4.471 -3.766 3.086 1.00 98.06 90 ILE A O 1
ATOM 726 N N . LEU A 1 91 ? 2.621 -4.547 2.066 1.00 98.12 91 LEU A N 1
ATOM 727 C CA . LEU A 1 91 ? 1.655 -3.876 2.927 1.00 98.12 91 LEU A CA 1
ATOM 728 C C . LEU A 1 91 ? 1.129 -4.890 3.941 1.00 98.12 91 LEU A C 1
ATOM 730 O O . LEU A 1 91 ? 0.514 -5.890 3.566 1.00 98.12 91 LEU A O 1
ATOM 734 N N . VAL A 1 92 ? 1.376 -4.638 5.222 1.00 96.00 92 VAL A N 1
ATOM 735 C CA . VAL A 1 92 ? 0.841 -5.447 6.318 1.00 96.00 92 VAL A CA 1
ATOM 736 C C . VAL A 1 92 ? -0.436 -4.786 6.808 1.00 96.00 92 VAL A C 1
ATOM 738 O O . VAL A 1 92 ? -0.430 -3.620 7.215 1.00 96.00 92 VAL A O 1
ATOM 741 N N . LEU A 1 93 ? -1.532 -5.532 6.756 1.00 90.56 93 LEU A N 1
ATOM 742 C CA . LEU A 1 93 ? -2.841 -5.065 7.180 1.00 90.56 93 LEU A CA 1
ATOM 743 C C . LEU A 1 93 ? -3.107 -5.395 8.652 1.00 90.56 93 LEU A C 1
ATOM 745 O O . LEU A 1 93 ? -2.493 -6.289 9.237 1.00 90.56 93 LEU A O 1
ATOM 749 N N . ALA A 1 94 ? -4.046 -4.676 9.254 1.00 84.88 94 ALA A N 1
ATOM 750 C CA . ALA A 1 94 ? -4.413 -4.796 10.658 1.00 84.88 94 ALA A CA 1
ATOM 751 C C . ALA A 1 94 ? -5.023 -6.175 10.990 1.00 84.88 94 ALA A C 1
ATOM 753 O O . ALA A 1 94 ? -4.916 -6.655 12.121 1.00 84.88 94 ALA A O 1
ATOM 754 N N . SER A 1 95 ? -5.606 -6.853 9.996 1.00 81.06 95 SER A N 1
ATOM 755 C CA . SER A 1 95 ? -6.031 -8.258 10.080 1.00 81.06 95 SER A CA 1
ATOM 756 C C . SER A 1 95 ? -4.877 -9.269 10.180 1.00 81.06 95 SER A C 1
ATOM 758 O O . SER A 1 95 ? -5.115 -10.438 10.493 1.00 81.06 95 SER A O 1
ATOM 760 N N . GLY A 1 96 ? -3.639 -8.849 9.903 1.00 84.75 96 GLY A N 1
ATOM 761 C CA . GLY A 1 96 ? -2.470 -9.714 9.741 1.00 84.75 96 GLY A CA 1
ATOM 762 C C . GLY A 1 96 ? -2.283 -10.251 8.317 1.00 84.75 96 GLY A C 1
ATOM 763 O O . GLY A 1 96 ? -1.315 -10.968 8.065 1.00 84.75 96 GLY A O 1
ATOM 764 N N . ARG A 1 97 ? -3.182 -9.922 7.376 1.00 89.75 97 ARG A N 1
ATOM 765 C CA . ARG A 1 97 ? -2.998 -10.204 5.945 1.00 89.75 97 ARG A CA 1
ATOM 766 C C . ARG A 1 97 ? -1.837 -9.367 5.403 1.00 89.75 97 ARG A C 1
ATOM 768 O O . ARG A 1 97 ? -1.762 -8.168 5.649 1.00 89.75 97 ARG A O 1
ATOM 775 N N . GLU A 1 98 ? -0.959 -9.995 4.628 1.00 96.81 98 GLU A N 1
ATOM 776 C CA . GLU A 1 98 ? 0.112 -9.307 3.903 1.00 96.81 98 GLU A CA 1
ATOM 777 C C . GLU A 1 98 ? -0.216 -9.260 2.407 1.00 96.81 98 GLU A C 1
ATOM 779 O O . GLU A 1 98 ? -0.561 -10.279 1.803 1.00 96.81 98 GLU A O 1
ATOM 784 N N . ILE A 1 99 ? -0.098 -8.077 1.806 1.00 97.00 99 ILE A N 1
ATOM 785 C CA . ILE A 1 99 ? -0.154 -7.878 0.356 1.00 97.00 99 ILE A CA 1
ATOM 786 C C . ILE A 1 99 ? 1.277 -7.610 -0.105 1.00 97.00 99 ILE A C 1
ATOM 788 O O . ILE A 1 99 ? 1.805 -6.522 0.114 1.00 97.00 99 ILE A O 1
ATOM 792 N N . GLY A 1 100 ? 1.916 -8.630 -0.677 1.00 95.75 100 GLY A N 1
ATOM 793 C CA . GLY A 1 100 ? 3.318 -8.584 -1.085 1.00 95.75 100 GLY A CA 1
ATOM 794 C C . GLY A 1 100 ? 3.495 -8.550 -2.599 1.00 95.75 100 GLY A C 1
ATOM 795 O O . GLY A 1 100 ? 2.917 -9.363 -3.317 1.00 95.75 100 GLY A O 1
ATOM 796 N N . PHE A 1 101 ? 4.366 -7.659 -3.054 1.00 94.69 101 PHE A N 1
ATOM 797 C CA . PHE A 1 101 ? 4.820 -7.511 -4.428 1.00 94.69 101 PHE A CA 1
ATOM 798 C C . PHE A 1 101 ? 6.317 -7.780 -4.438 1.00 94.69 101 PHE A C 1
ATOM 800 O O . PHE A 1 101 ? 7.090 -6.990 -3.898 1.00 94.69 101 PHE A O 1
ATOM 807 N N . LYS A 1 102 ? 6.706 -8.933 -4.987 1.00 91.62 102 LYS A N 1
ATOM 808 C CA . LYS A 1 102 ? 8.101 -9.372 -4.993 1.00 91.62 102 LYS A CA 1
ATOM 809 C C . LYS A 1 102 ? 8.673 -9.363 -6.390 1.00 91.62 102 LYS A C 1
ATOM 811 O O . LYS A 1 102 ? 8.115 -9.998 -7.289 1.00 91.62 102 LYS A O 1
ATOM 816 N N . SER A 1 103 ? 9.800 -8.691 -6.552 1.00 86.62 103 SER A N 1
ATOM 817 C CA . SER A 1 103 ? 10.555 -8.733 -7.788 1.00 86.62 103 SER A CA 1
ATOM 818 C C . SER A 1 103 ? 11.232 -10.101 -7.969 1.00 86.62 103 SER A C 1
ATOM 820 O O . SER A 1 103 ? 11.7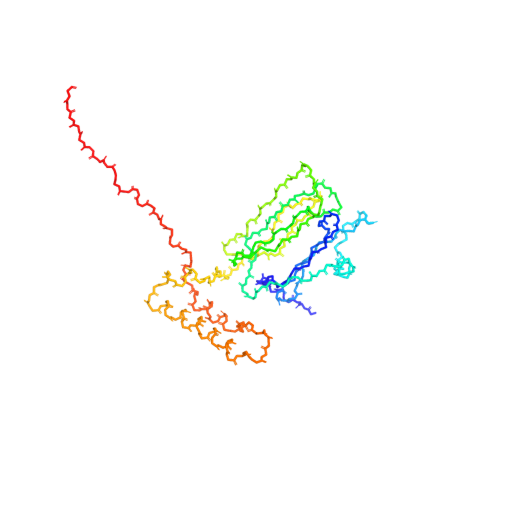11 -10.712 -7.011 1.00 86.62 103 SER A O 1
ATOM 822 N N . PRO A 1 104 ? 11.336 -10.608 -9.211 1.00 80.81 104 PRO A N 1
ATOM 823 C CA . PRO A 1 104 ? 12.180 -11.762 -9.513 1.00 80.81 104 PRO A CA 1
ATOM 824 C C . PRO A 1 104 ? 13.687 -11.450 -9.429 1.00 80.81 104 PRO A C 1
ATOM 826 O O . PRO A 1 104 ? 14.509 -12.363 -9.534 1.00 80.81 104 PRO A O 1
ATOM 829 N N . CYS A 1 105 ? 14.075 -10.179 -9.306 1.00 71.31 105 CYS A N 1
ATOM 830 C CA . CYS A 1 105 ? 15.463 -9.758 -9.254 1.00 71.31 105 CYS A CA 1
ATOM 831 C C . CYS A 1 105 ? 16.044 -9.904 -7.845 1.00 71.31 105 CYS A C 1
ATOM 833 O O . CYS A 1 105 ? 15.634 -9.228 -6.912 1.00 71.31 105 CYS A O 1
ATOM 835 N N . CYS A 1 106 ? 17.088 -10.721 -7.711 1.00 61.59 106 CYS A N 1
ATOM 836 C CA . CYS A 1 106 ? 17.890 -10.779 -6.495 1.00 61.59 106 CYS A CA 1
ATOM 837 C C . CYS A 1 106 ? 19.049 -9.778 -6.600 1.00 61.59 106 CYS A C 1
ATOM 839 O O . CYS A 1 106 ? 20.102 -10.098 -7.164 1.00 61.59 106 CYS A O 1
ATOM 841 N N . SER A 1 107 ? 18.874 -8.567 -6.069 1.00 63.59 107 SER A N 1
ATOM 842 C CA . SER A 1 107 ? 20.021 -7.703 -5.775 1.00 63.59 107 SER A CA 1
ATOM 843 C C . SER A 1 107 ? 20.826 -8.317 -4.616 1.00 63.59 107 SER A C 1
ATOM 845 O O . SER A 1 107 ? 20.269 -8.936 -3.714 1.00 63.59 107 SER A O 1
ATOM 847 N N . LYS A 1 108 ? 22.162 -8.228 -4.666 1.00 63.50 108 LYS A N 1
ATOM 848 C CA . LYS A 1 108 ? 23.049 -8.792 -3.625 1.00 63.50 108 LYS A CA 1
ATOM 849 C C . LYS A 1 108 ? 23.280 -7.845 -2.448 1.00 63.50 108 LYS A C 1
ATOM 851 O O . LYS A 1 108 ? 23.784 -8.288 -1.421 1.00 63.50 108 LYS A O 1
ATOM 856 N N . GLU A 1 109 ? 22.939 -6.573 -2.612 1.00 68.88 109 GLU A N 1
ATOM 857 C CA . GLU A 1 109 ? 23.069 -5.531 -1.598 1.00 68.88 109 GLU A CA 1
ATOM 858 C C . GLU A 1 109 ? 21.756 -4.758 -1.599 1.00 68.88 109 GLU A C 1
ATOM 860 O O . GLU A 1 109 ? 21.561 -3.842 -2.394 1.00 68.88 109 GLU A O 1
ATOM 865 N N . VAL A 1 110 ? 20.818 -5.212 -0.7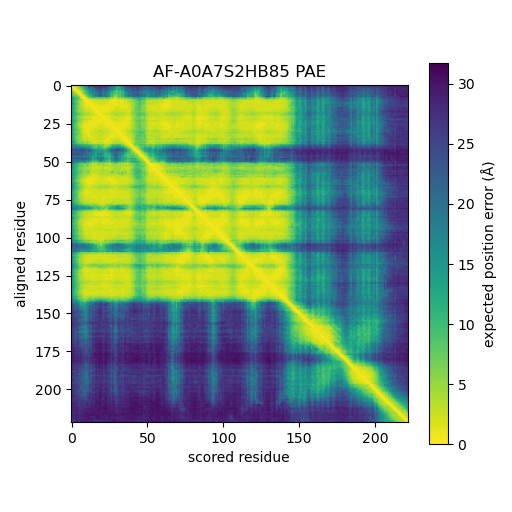73 1.00 79.00 110 VAL A N 1
ATOM 866 C CA . VAL A 1 110 ? 19.501 -4.594 -0.629 1.00 79.00 110 VAL A CA 1
ATOM 867 C C . VAL A 1 110 ? 19.383 -4.077 0.794 1.00 79.00 110 VAL A C 1
ATOM 869 O O . VAL A 1 110 ? 19.789 -4.755 1.739 1.00 79.00 110 VAL A O 1
ATOM 872 N N . ILE A 1 111 ? 18.921 -2.837 0.933 1.00 89.69 111 ILE A N 1
ATOM 873 C CA . ILE A 1 111 ? 18.664 -2.216 2.231 1.00 89.69 111 ILE A CA 1
ATOM 874 C C . ILE A 1 111 ? 17.166 -2.321 2.481 1.00 89.69 111 ILE A C 1
ATOM 876 O O . ILE A 1 111 ? 16.373 -1.773 1.715 1.00 89.69 111 ILE A O 1
ATOM 880 N N . ASP A 1 112 ? 16.795 -3.014 3.550 1.00 94.94 112 ASP A N 1
ATOM 881 C CA . ASP A 1 112 ? 15.401 -3.138 3.955 1.00 94.94 112 ASP A CA 1
ATOM 882 C C . ASP A 1 112 ? 14.873 -1.798 4.475 1.00 94.94 112 ASP A C 1
ATOM 884 O O . ASP A 1 112 ? 15.571 -1.064 5.184 1.00 94.94 112 ASP A O 1
ATOM 888 N N . PHE A 1 113 ? 13.608 -1.514 4.187 1.00 96.50 113 PHE A N 1
ATOM 889 C CA . PHE A 1 113 ? 12.859 -0.442 4.831 1.00 96.50 113 PHE A CA 1
ATOM 890 C C . PHE A 1 113 ? 11.644 -1.011 5.562 1.00 96.50 113 PHE A C 1
ATOM 892 O O . PHE A 1 113 ? 11.054 -2.017 5.160 1.00 96.50 113 PHE A O 1
ATOM 899 N N . CYS A 1 114 ? 11.264 -0.358 6.658 1.00 97.81 114 CYS A N 1
ATOM 900 C CA . CYS A 1 114 ? 10.107 -0.737 7.457 1.00 97.81 114 CYS A CA 1
ATOM 901 C C . CYS A 1 114 ? 9.568 0.493 8.186 1.00 97.81 114 CYS A C 1
ATOM 903 O O . CYS A 1 114 ? 10.261 1.080 9.017 1.00 97.81 114 CYS A O 1
ATOM 905 N N . TYR A 1 115 ? 8.328 0.857 7.883 1.00 98.12 115 TYR A N 1
ATOM 906 C CA . TYR A 1 115 ? 7.627 1.987 8.469 1.00 98.12 115 TYR A CA 1
ATOM 907 C C . TYR A 1 115 ? 6.322 1.515 9.099 1.00 98.12 115 TYR A C 1
ATOM 909 O O . TYR A 1 115 ? 5.453 0.959 8.423 1.00 98.12 115 TYR A O 1
ATOM 917 N N . ASP A 1 116 ? 6.180 1.763 10.397 1.00 96.44 116 ASP A N 1
ATOM 918 C CA . ASP A 1 116 ? 4.940 1.523 11.125 1.00 96.44 116 ASP A CA 1
ATOM 919 C C . ASP A 1 116 ? 4.003 2.727 10.985 1.00 96.44 116 ASP A C 1
ATOM 921 O O . ASP A 1 116 ? 4.412 3.883 11.121 1.00 96.44 116 ASP A O 1
ATOM 925 N N . VAL A 1 117 ? 2.722 2.457 10.747 1.00 92.50 117 VAL A N 1
ATOM 926 C CA . VAL A 1 117 ? 1.678 3.483 10.748 1.00 92.50 117 VAL A CA 1
ATOM 927 C C . VAL A 1 117 ? 1.341 3.804 12.202 1.00 92.50 117 VAL A C 1
ATOM 929 O O . VAL A 1 117 ? 0.709 2.996 12.888 1.00 92.50 117 VAL A O 1
ATOM 932 N N . GLU A 1 118 ? 1.752 4.982 12.681 1.00 88.88 118 GLU A N 1
ATOM 933 C CA . GLU A 1 118 ? 1.497 5.422 14.059 1.00 88.88 118 GLU A CA 1
ATOM 934 C C . GLU A 1 118 ? -0.009 5.402 14.369 1.00 88.88 118 GLU A C 1
ATOM 936 O O . GLU A 1 118 ? -0.811 6.043 13.687 1.00 88.88 118 GLU A O 1
ATOM 941 N N . GLN A 1 119 ? -0.398 4.653 15.405 1.00 81.38 119 GLN A N 1
ATOM 942 C CA . GLN A 1 119 ? -1.799 4.489 15.783 1.00 81.38 119 GLN A CA 1
ATOM 943 C C . GLN A 1 119 ? -2.234 5.544 16.819 1.00 81.38 119 GLN A C 1
ATOM 945 O O . GLN A 1 119 ? -1.483 5.821 17.756 1.00 81.38 119 GLN A O 1
ATOM 950 N N . PRO A 1 120 ? -3.461 6.095 16.718 1.00 81.56 120 PRO A N 1
ATOM 951 C CA . PRO A 1 120 ? -4.471 5.809 15.697 1.00 81.56 120 PRO A CA 1
ATOM 952 C C . PRO A 1 120 ? -4.222 6.606 14.401 1.00 81.56 120 PRO A C 1
ATOM 954 O O . PRO A 1 120 ? -4.265 7.841 14.386 1.00 81.56 120 PRO A O 1
ATOM 957 N N . GLY A 1 121 ? -3.995 5.896 13.294 1.00 84.88 121 GLY A N 1
ATOM 958 C CA . GLY A 1 121 ? -3.618 6.498 12.017 1.00 84.88 121 GLY A CA 1
ATOM 959 C C . GLY A 1 121 ? -3.908 5.587 10.828 1.00 84.88 121 GLY A C 1
ATOM 960 O O . GLY A 1 121 ? -3.912 4.363 10.961 1.00 84.88 121 GLY A O 1
ATOM 961 N N . LEU A 1 122 ? -4.162 6.200 9.671 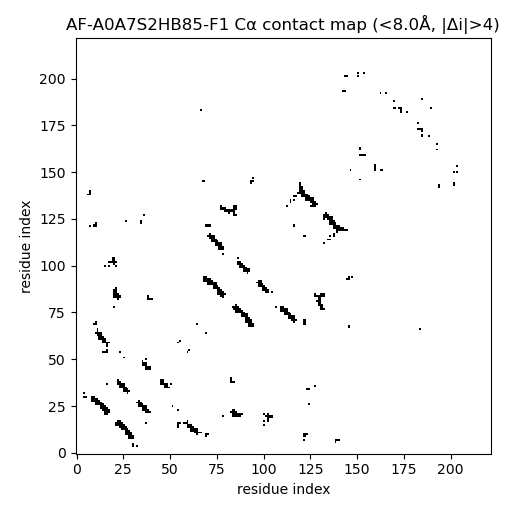1.00 90.25 122 LEU A N 1
ATOM 962 C CA . LEU A 1 122 ? -4.301 5.523 8.383 1.00 90.25 122 LEU A CA 1
ATOM 963 C C . LEU A 1 122 ? -3.168 5.933 7.451 1.00 90.25 122 LEU A C 1
ATOM 965 O O . LEU A 1 122 ? -2.847 7.119 7.355 1.00 90.25 122 LEU A O 1
ATOM 969 N N . LEU A 1 123 ? -2.621 4.962 6.722 1.00 94.38 123 LEU A N 1
ATOM 970 C CA . LEU A 1 123 ? -1.701 5.235 5.624 1.00 94.38 123 LEU A CA 1
ATOM 971 C C . LEU A 1 123 ? -2.391 6.115 4.576 1.00 94.38 123 LEU A C 1
ATOM 973 O O . LEU A 1 123 ? -3.463 5.763 4.084 1.00 94.38 123 LEU A O 1
ATOM 977 N N . ARG A 1 124 ? -1.751 7.228 4.216 1.00 93.88 124 ARG A N 1
ATOM 978 C CA . ARG A 1 124 ? -2.187 8.112 3.132 1.00 93.88 124 ARG A CA 1
ATOM 979 C C . ARG A 1 124 ? -1.286 8.032 1.913 1.00 93.88 124 ARG A C 1
ATOM 981 O O . ARG A 1 124 ? -1.795 8.073 0.803 1.00 93.88 124 ARG A O 1
ATOM 988 N N . ASN A 1 125 ? 0.022 7.954 2.105 1.00 95.19 125 ASN A N 1
ATOM 989 C CA . ASN A 1 125 ? 0.957 7.888 0.991 1.00 95.19 125 ASN A CA 1
ATOM 990 C C . ASN A 1 125 ? 2.230 7.140 1.387 1.00 95.19 125 ASN A C 1
ATOM 992 O O . ASN A 1 125 ? 2.544 7.035 2.574 1.00 95.19 125 ASN A O 1
ATOM 996 N N . ILE A 1 126 ? 2.953 6.643 0.388 1.00 96.62 126 ILE A N 1
ATOM 997 C CA . ILE A 1 126 ? 4.292 6.071 0.527 1.00 96.62 126 ILE A CA 1
ATOM 998 C C . ILE A 1 126 ? 5.195 6.857 -0.420 1.00 96.62 126 ILE A C 1
ATOM 1000 O O . ILE A 1 126 ? 4.894 6.963 -1.607 1.00 96.62 126 ILE A O 1
ATOM 1004 N N . HIS A 1 127 ? 6.277 7.421 0.109 1.00 95.31 127 HIS A N 1
ATOM 1005 C CA . HIS A 1 127 ? 7.187 8.266 -0.657 1.00 95.31 127 HIS A CA 1
ATOM 1006 C C . HIS A 1 127 ? 8.408 7.471 -1.076 1.00 95.31 127 HIS A C 1
ATOM 1008 O O . HIS A 1 127 ? 9.140 6.966 -0.221 1.00 95.31 127 HIS A O 1
ATOM 1014 N N . PHE A 1 128 ? 8.650 7.418 -2.380 1.00 93.62 128 PHE A N 1
ATOM 1015 C CA . PHE A 1 128 ? 9.892 6.899 -2.927 1.00 93.62 128 PHE A CA 1
ATOM 1016 C C . PHE A 1 128 ? 10.675 8.002 -3.631 1.00 93.62 128 PHE A C 1
ATOM 1018 O O . PHE A 1 128 ? 10.095 8.866 -4.288 1.00 93.62 128 PHE A O 1
ATOM 1025 N N . ALA A 1 129 ? 11.998 7.943 -3.547 1.00 91.62 129 ALA A N 1
ATOM 1026 C CA . ALA A 1 129 ? 12.886 8.758 -4.364 1.00 91.62 129 ALA A CA 1
ATOM 1027 C C . ALA A 1 129 ? 14.204 8.016 -4.593 1.00 91.62 129 ALA A C 1
ATOM 1029 O O . ALA A 1 129 ? 14.711 7.333 -3.708 1.00 91.62 129 ALA A O 1
ATOM 1030 N N . GLY A 1 130 ? 14.757 8.109 -5.806 1.00 88.81 130 GLY A N 1
ATOM 1031 C CA . GLY A 1 130 ? 16.044 7.479 -6.128 1.00 88.81 130 GLY A CA 1
ATOM 1032 C C . GLY A 1 130 ? 16.080 5.949 -5.971 1.00 88.81 130 GLY A C 1
ATOM 1033 O O . GLY A 1 130 ? 17.164 5.381 -5.848 1.00 88.81 130 GLY A O 1
ATOM 1034 N N . GLY A 1 131 ? 14.921 5.285 -5.978 1.00 90.12 131 GLY A N 1
ATOM 1035 C CA . GLY A 1 131 ? 14.799 3.852 -5.702 1.00 90.12 131 GLY A CA 1
ATOM 1036 C C . GLY A 1 131 ? 14.879 3.476 -4.232 1.00 90.12 131 GLY A C 1
ATOM 1037 O O . GLY A 1 131 ? 15.201 2.328 -3.920 1.00 90.12 131 GLY A O 1
ATOM 1038 N N . GLU A 1 132 ? 14.607 4.420 -3.339 1.00 92.75 132 GLU A N 1
ATOM 1039 C CA . GLU A 1 132 ? 14.520 4.195 -1.904 1.00 92.75 132 GLU A CA 1
ATOM 1040 C C . GLU A 1 132 ? 13.170 4.675 -1.371 1.00 92.75 132 GLU A C 1
ATOM 1042 O O . GLU A 1 132 ? 12.648 5.702 -1.805 1.00 92.75 132 GLU A O 1
ATOM 1047 N N . CYS A 1 133 ? 12.598 3.934 -0.421 1.00 95.31 133 CYS A N 1
ATOM 1048 C CA . CYS A 1 1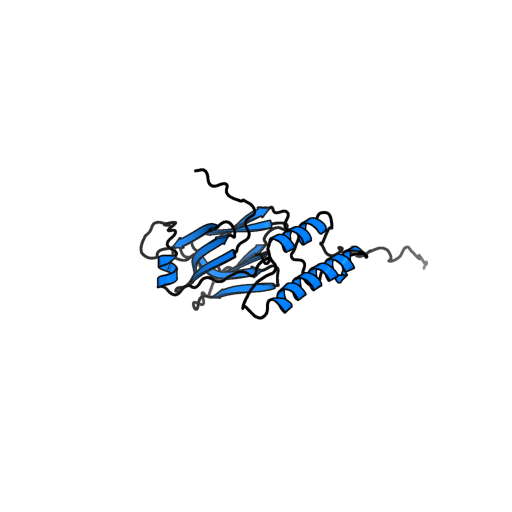33 ? 11.452 4.398 0.351 1.00 95.31 133 CYS A CA 1
ATOM 1049 C C . CYS A 1 133 ? 11.944 5.416 1.385 1.00 95.31 133 CYS A C 1
ATOM 1051 O O . CYS A 1 133 ? 12.661 5.052 2.316 1.00 95.31 133 CYS A O 1
ATOM 1053 N N . GLU A 1 134 ? 11.549 6.679 1.246 1.00 95.88 134 GLU A N 1
ATOM 1054 C CA . GLU A 1 134 ? 11.967 7.758 2.149 1.00 95.88 134 GLU A CA 1
ATOM 1055 C C . GLU A 1 134 ? 11.052 7.873 3.376 1.00 95.88 134 GLU A C 1
ATOM 1057 O O . GLU A 1 134 ? 11.478 8.319 4.447 1.00 95.88 134 GLU A O 1
ATOM 1062 N N . GLY A 1 135 ? 9.793 7.440 3.253 1.00 97.12 135 GLY A N 1
ATOM 1063 C CA . GLY A 1 135 ? 8.844 7.462 4.359 1.00 97.12 135 GLY A CA 1
ATOM 1064 C C . GLY A 1 135 ? 7.400 7.218 3.951 1.00 97.12 135 GLY A C 1
ATOM 1065 O O . GLY A 1 135 ? 7.094 6.866 2.814 1.00 97.12 135 GLY A O 1
ATOM 1066 N N . ILE A 1 136 ? 6.502 7.425 4.912 1.00 97.69 136 ILE A N 1
ATOM 1067 C CA . ILE A 1 136 ? 5.056 7.306 4.730 1.00 97.69 136 ILE A CA 1
ATOM 1068 C C . ILE A 1 136 ? 4.341 8.527 5.302 1.00 97.69 136 ILE A C 1
ATOM 1070 O O . ILE A 1 136 ? 4.753 9.073 6.327 1.00 97.69 136 ILE A O 1
ATOM 1074 N N . ASP A 1 137 ? 3.231 8.906 4.674 1.00 95.31 137 ASP A N 1
ATOM 1075 C CA . ASP A 1 137 ? 2.286 9.860 5.246 1.00 95.31 137 ASP A CA 1
ATOM 1076 C C . ASP A 1 137 ? 1.181 9.112 5.976 1.00 95.31 137 ASP A C 1
ATOM 1078 O O . ASP A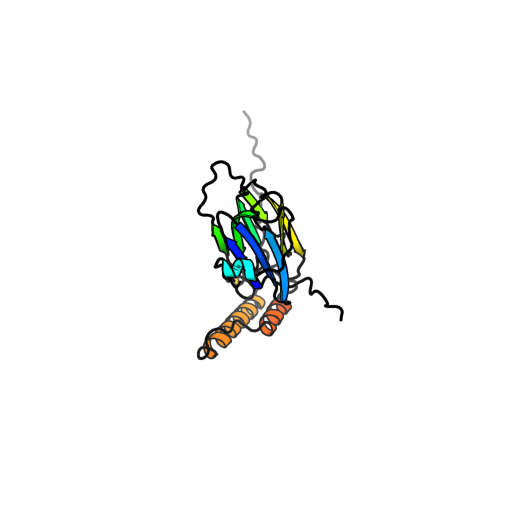 1 137 ? 0.580 8.173 5.444 1.00 95.31 137 ASP A O 1
ATOM 1082 N N . VAL A 1 138 ? 0.869 9.578 7.181 1.00 92.69 138 VAL A N 1
ATOM 1083 C CA . VAL A 1 138 ? -0.188 9.018 8.018 1.00 92.69 138 VAL A CA 1
ATOM 1084 C C . VAL A 1 138 ? -1.166 10.117 8.387 1.00 92.69 138 VAL A C 1
ATOM 1086 O O . VAL A 1 138 ? -0.773 11.181 8.869 1.00 92.69 138 VAL A O 1
ATOM 1089 N N . ILE A 1 139 ? -2.457 9.851 8.203 1.00 88.31 139 ILE A N 1
ATOM 1090 C CA . ILE A 1 139 ? -3.506 10.739 8.691 1.00 88.31 139 ILE A CA 1
ATOM 1091 C C . ILE A 1 139 ? -4.046 10.194 10.004 1.00 88.31 139 ILE A C 1
ATOM 1093 O O . ILE A 1 139 ? -4.506 9.053 10.085 1.00 88.31 139 ILE A O 1
ATOM 1097 N N . LYS A 1 140 ? -4.008 11.037 11.040 1.00 83.69 140 LYS A N 1
ATOM 1098 C CA . LYS A 1 140 ? -4.614 10.721 12.331 1.00 83.69 140 LYS A CA 1
ATOM 1099 C C . LYS A 1 140 ? -6.107 10.509 12.160 1.00 83.69 140 LYS A C 1
ATOM 1101 O O . LYS A 1 140 ? -6.807 11.326 11.566 1.00 83.69 140 LYS A O 1
ATOM 1106 N N . THR A 1 141 ? -6.593 9.426 12.739 1.00 74.19 141 THR A N 1
ATOM 1107 C CA . THR A 1 141 ? -8.001 9.051 12.675 1.00 74.19 141 THR A CA 1
ATOM 1108 C C . THR A 1 141 ? -8.524 8.737 14.069 1.00 74.19 141 THR A C 1
ATOM 1110 O O . THR A 1 141 ? -7.764 8.496 15.000 1.00 74.19 141 THR A O 1
ATOM 1113 N N . ASN A 1 142 ? -9.847 8.745 14.208 1.00 59.97 142 ASN A N 1
ATOM 1114 C CA . ASN A 1 142 ? -10.525 8.205 15.385 1.00 59.97 142 ASN A CA 1
ATOM 1115 C C . ASN A 1 142 ? -10.997 6.761 15.151 1.00 59.97 142 ASN A C 1
ATOM 1117 O O . ASN A 1 142 ? -11.783 6.250 15.948 1.00 59.97 142 ASN A O 1
ATOM 1121 N N . LEU A 1 143 ? -10.590 6.119 14.046 1.00 56.16 143 LEU A N 1
ATOM 1122 C CA . LEU A 1 143 ? -10.764 4.680 13.885 1.00 56.16 143 LEU A CA 1
ATOM 1123 C C . LEU A 1 143 ? -9.957 4.003 14.989 1.00 56.16 143 LEU A C 1
ATOM 1125 O O . LEU A 1 143 ? -8.729 4.030 15.005 1.00 56.16 143 LEU A O 1
ATOM 1129 N N . HIS A 1 144 ? -10.681 3.465 15.960 1.00 49.31 144 HIS A N 1
ATOM 1130 C CA . HIS A 1 144 ? -10.107 2.594 16.965 1.00 49.31 144 HIS A CA 1
ATOM 1131 C C . HIS A 1 144 ? -9.713 1.284 16.272 1.00 49.31 144 HIS A C 1
ATOM 1133 O O . HIS A 1 144 ? -10.403 0.866 15.343 1.00 49.31 144 HIS A O 1
ATOM 1139 N N . LEU A 1 145 ? -8.591 0.701 16.711 1.00 49.28 145 LEU A N 1
ATOM 1140 C CA . LEU A 1 145 ? -8.005 -0.574 16.269 1.00 49.28 145 LEU A CA 1
ATOM 1141 C C . LEU A 1 145 ? -9.048 -1.569 15.733 1.00 49.28 145 LEU A C 1
ATOM 1143 O O . LEU A 1 145 ? -10.140 -1.640 16.310 1.00 49.28 145 LEU A O 1
ATOM 1147 N N . PRO A 1 146 ? -8.738 -2.386 14.701 1.00 45.72 146 PRO A N 1
ATOM 1148 C CA . PRO A 1 146 ? -9.697 -3.362 14.209 1.00 45.72 146 PRO A CA 1
ATOM 1149 C C . PRO A 1 146 ? -10.162 -4.194 15.400 1.00 45.72 146 PRO A C 1
ATOM 1151 O O . PRO A 1 146 ? -9.346 -4.713 16.171 1.00 45.72 146 PRO A O 1
ATOM 1154 N N . ILE A 1 147 ? -11.477 -4.315 15.575 1.00 44.09 147 ILE A N 1
ATOM 1155 C CA . ILE A 1 147 ? -12.038 -5.234 16.561 1.00 44.09 147 ILE A CA 1
ATOM 1156 C C . ILE A 1 147 ? -11.751 -6.632 16.027 1.00 44.09 147 ILE A C 1
ATOM 1158 O O . ILE A 1 147 ? -12.568 -7.262 15.358 1.00 44.09 147 ILE A O 1
ATOM 1162 N N . THR A 1 148 ? -10.545 -7.121 16.272 1.00 43.75 148 THR A N 1
ATOM 1163 C CA . THR A 1 148 ? -10.218 -8.506 15.997 1.00 43.75 148 THR A CA 1
ATOM 1164 C C . THR A 1 148 ? -11.059 -9.364 16.940 1.00 43.75 148 THR A C 1
ATOM 1166 O O . THR A 1 148 ? -11.380 -8.965 18.066 1.00 43.75 148 THR A O 1
ATOM 1169 N N . ARG A 1 149 ? -11.393 -10.594 16.524 1.00 41.59 149 ARG A N 1
ATOM 1170 C CA . ARG A 1 149 ? -12.027 -11.595 17.411 1.00 41.59 149 ARG A CA 1
ATOM 1171 C C . ARG A 1 149 ? -11.266 -11.783 18.738 1.00 41.59 149 ARG A C 1
ATOM 1173 O O . ARG A 1 149 ? -11.838 -12.297 19.692 1.00 41.59 149 ARG A O 1
ATOM 1180 N N . SER A 1 150 ? -10.003 -11.355 18.797 1.00 42.84 150 SER A N 1
ATOM 1181 C CA . SER A 1 150 ? -9.146 -11.374 19.979 1.00 42.84 150 SER A CA 1
ATOM 1182 C C . SER A 1 150 ? -9.482 -10.314 21.041 1.00 42.84 150 SER A C 1
ATOM 1184 O O . SER A 1 150 ? -9.069 -10.499 22.183 1.00 42.84 150 SER A O 1
ATOM 1186 N N . ILE A 1 151 ? -10.199 -9.228 20.717 1.00 46.62 151 ILE A N 1
ATOM 1187 C CA . ILE A 1 151 ? -10.465 -8.115 21.658 1.00 46.62 151 ILE A CA 1
ATOM 1188 C C . ILE A 1 151 ? -11.796 -8.299 22.405 1.00 46.62 151 ILE A C 1
ATOM 1190 O O . ILE A 1 151 ? -11.910 -7.926 23.570 1.00 46.62 151 ILE A O 1
ATOM 1194 N N . ALA A 1 152 ? -12.783 -8.959 21.788 1.00 51.53 152 ALA A N 1
ATOM 1195 C CA . ALA A 1 152 ? -14.090 -9.219 22.404 1.00 51.53 152 ALA A CA 1
ATOM 1196 C C . ALA A 1 152 ? -14.033 -9.866 23.814 1.00 51.53 152 ALA A C 1
ATOM 1198 O O . ALA A 1 152 ? -14.825 -9.469 24.669 1.00 51.53 152 ALA A O 1
ATOM 1199 N N . PRO A 1 153 ? -13.106 -10.799 24.126 1.00 52.72 153 PRO A N 1
ATOM 1200 C CA . PRO A 1 153 ? -13.014 -11.395 25.460 1.00 52.72 153 PRO A CA 1
ATOM 1201 C C . PRO A 1 153 ? -12.544 -10.434 26.560 1.00 52.72 153 PRO A C 1
ATOM 1203 O O . PRO A 1 153 ? -12.779 -10.727 27.731 1.00 52.72 153 PRO A O 1
ATOM 1206 N N . ALA A 1 154 ? -11.868 -9.336 26.202 1.00 51.47 154 ALA A N 1
ATOM 1207 C CA . ALA A 1 154 ? -11.276 -8.383 27.142 1.00 51.47 154 ALA A CA 1
ATOM 1208 C C . ALA A 1 154 ? -12.252 -7.280 27.590 1.00 51.47 154 ALA A C 1
ATOM 1210 O O . ALA A 1 154 ? -11.946 -6.528 28.513 1.00 51.47 154 ALA A O 1
ATOM 1211 N N . LEU A 1 155 ? -13.429 -7.189 26.965 1.00 54.41 155 LEU A N 1
ATOM 1212 C CA . LEU A 1 155 ? -14.450 -6.218 27.340 1.00 54.41 155 LEU A CA 1
ATOM 1213 C C . LEU A 1 155 ? -15.186 -6.656 28.625 1.00 54.41 155 LEU A C 1
ATOM 1215 O O . LEU A 1 155 ? -15.518 -7.839 28.767 1.00 54.41 155 LEU A O 1
ATOM 1219 N N . PRO A 1 156 ? -15.475 -5.730 29.559 1.00 60.81 156 PRO A N 1
ATOM 1220 C CA . PRO A 1 156 ? -16.343 -6.007 30.699 1.00 60.81 156 PRO A CA 1
ATOM 1221 C C . PRO A 1 156 ? -17.787 -6.324 30.258 1.00 60.81 156 PRO A C 1
ATOM 1223 O O . PRO A 1 156 ? -18.219 -6.023 29.146 1.00 60.81 156 PRO A O 1
ATOM 1226 N N . GLU A 1 157 ? -18.534 -7.005 31.127 1.00 55.12 157 GLU A N 1
ATOM 1227 C CA . GLU A 1 157 ? -19.983 -7.189 30.973 1.00 55.12 157 GLU A CA 1
ATOM 1228 C C . GLU A 1 157 ? -20.710 -5.960 31.539 1.00 55.12 157 GLU A C 1
ATOM 1230 O O . GLU A 1 157 ? -20.400 -5.581 32.673 1.00 55.12 157 GLU A O 1
ATOM 1235 N N . PRO A 1 158 ? -21.716 -5.385 30.846 1.00 57.81 158 PRO A N 1
ATOM 1236 C CA . PRO A 1 158 ? -22.522 -5.953 29.748 1.00 57.81 158 PRO A CA 1
ATOM 1237 C C . PRO A 1 158 ? -22.042 -5.674 28.308 1.00 57.81 158 PRO A C 1
ATOM 1239 O O . PRO A 1 158 ? -22.668 -6.142 27.352 1.00 57.81 158 PRO A O 1
ATOM 1242 N N . GLU A 1 159 ? -20.966 -4.919 28.123 1.00 57.03 159 GLU A N 1
ATOM 1243 C CA . GLU A 1 159 ? -20.504 -4.425 26.822 1.00 57.03 159 GLU A CA 1
ATOM 1244 C C . GLU A 1 159 ? -20.023 -5.551 25.912 1.00 57.03 159 GLU A C 1
ATOM 1246 O O . GLU A 1 159 ? -20.345 -5.574 24.723 1.00 57.03 159 GLU A O 1
ATOM 1251 N N . ARG A 1 160 ? -19.340 -6.547 26.483 1.00 63.25 160 ARG A N 1
ATOM 1252 C CA . ARG A 1 160 ? -18.955 -7.765 25.770 1.00 63.25 160 ARG A CA 1
ATOM 1253 C C . ARG A 1 160 ? -20.149 -8.444 25.105 1.00 63.25 160 ARG A C 1
ATOM 1255 O O . ARG A 1 160 ? -20.069 -8.784 23.929 1.00 63.25 160 ARG A O 1
ATOM 1262 N N . LYS A 1 161 ? -21.270 -8.589 25.817 1.00 62.94 161 LYS A N 1
ATOM 1263 C CA . LYS A 1 161 ? -22.506 -9.163 25.263 1.00 62.94 161 LYS A CA 1
ATOM 1264 C C . LYS A 1 161 ? -23.104 -8.312 24.158 1.00 62.94 161 LYS A C 1
ATOM 1266 O O . LYS A 1 161 ? -23.663 -8.873 23.225 1.00 62.94 161 LYS A O 1
ATOM 1271 N N . GLN A 1 162 ? -23.008 -6.987 24.242 1.00 59.16 162 GLN A N 1
ATOM 1272 C CA . GLN A 1 162 ? -23.475 -6.107 23.169 1.00 59.16 162 GLN A CA 1
ATOM 1273 C C . GLN A 1 162 ? -22.590 -6.209 21.931 1.00 59.16 162 GLN A C 1
ATOM 1275 O O . GLN A 1 162 ? -23.122 -6.364 20.837 1.00 59.16 162 GLN A O 1
ATOM 1280 N N . VAL A 1 163 ? -21.267 -6.204 22.088 1.00 63.97 163 VAL A N 1
ATOM 1281 C CA . VAL A 1 163 ? -20.325 -6.371 20.974 1.00 63.97 163 VAL A CA 1
ATOM 1282 C C . VAL A 1 163 ? -20.452 -7.761 20.359 1.00 63.97 163 VAL A C 1
ATOM 1284 O O . VAL A 1 163 ? -20.572 -7.867 19.145 1.00 63.97 163 VAL A O 1
ATOM 1287 N N . GLU A 1 164 ? -20.528 -8.824 21.166 1.00 62.72 164 GLU A N 1
ATOM 1288 C CA . GLU A 1 164 ? -20.807 -10.183 20.686 1.00 62.72 164 GLU A CA 1
ATOM 1289 C C . GLU A 1 164 ? -22.168 -10.252 19.980 1.00 62.72 164 GLU A C 1
ATOM 1291 O O . GLU A 1 164 ? -22.260 -10.839 18.907 1.00 62.72 164 GLU A O 1
ATOM 1296 N N . HIS A 1 165 ? -23.218 -9.624 20.519 1.00 58.47 165 HIS A N 1
ATOM 1297 C CA . HIS A 1 165 ? -24.541 -9.602 19.892 1.00 58.47 165 HIS A CA 1
ATOM 1298 C C . HIS A 1 165 ? -24.545 -8.827 18.573 1.00 58.47 165 HIS A C 1
ATOM 1300 O O . HIS A 1 165 ? -25.187 -9.275 17.628 1.00 58.47 165 HIS A O 1
ATOM 1306 N N . ILE A 1 166 ? -23.829 -7.704 18.474 1.00 59.78 166 ILE A N 1
ATOM 1307 C CA . ILE A 1 166 ? -23.727 -6.944 17.226 1.00 59.78 166 ILE A CA 1
ATOM 1308 C C . ILE A 1 166 ? -22.870 -7.702 16.214 1.00 59.78 166 ILE A C 1
ATOM 1310 O O . ILE A 1 166 ? -23.302 -7.854 15.081 1.00 59.78 166 ILE A O 1
ATOM 1314 N N . LEU A 1 167 ? -21.730 -8.270 16.613 1.00 58.53 167 LEU A N 1
ATOM 1315 C CA . LEU A 1 167 ? -20.926 -9.134 15.744 1.00 58.53 167 LEU A CA 1
ATOM 1316 C C . LEU A 1 167 ? -21.748 -10.333 15.242 1.00 58.53 167 LEU A C 1
ATOM 1318 O O . LEU A 1 167 ? -21.737 -10.626 14.051 1.00 58.53 167 LEU A O 1
ATOM 1322 N N . LEU A 1 168 ? -22.521 -10.989 16.115 1.00 56.09 168 LEU A N 1
ATOM 1323 C CA . LEU A 1 168 ? -23.404 -12.103 15.749 1.00 56.09 168 LEU A CA 1
ATOM 1324 C C . LEU A 1 168 ? -24.587 -11.666 14.874 1.00 56.09 168 LEU A C 1
ATOM 1326 O O . LEU A 1 168 ? -24.968 -12.408 13.970 1.00 56.09 168 LEU A O 1
ATOM 1330 N N . ALA A 1 169 ? -25.181 -10.497 15.126 1.00 52.00 169 ALA A N 1
ATOM 1331 C CA . ALA A 1 169 ? -26.257 -9.941 14.309 1.00 52.00 169 ALA A CA 1
ATOM 1332 C C . ALA A 1 169 ? -25.745 -9.567 12.914 1.00 52.00 169 ALA A C 1
ATOM 1334 O O . ALA A 1 169 ? -26.376 -9.921 11.923 1.00 52.00 169 ALA A O 1
ATOM 1335 N N . SER A 1 170 ? -24.568 -8.952 12.833 1.00 49.62 170 SER A N 1
ATOM 1336 C CA . SER A 1 170 ? -23.892 -8.627 11.581 1.00 49.62 170 SER A CA 1
ATOM 1337 C C . SER A 1 170 ? -23.507 -9.888 10.798 1.00 49.62 170 SER A C 1
ATOM 1339 O O . SER A 1 170 ? -23.813 -9.978 9.615 1.00 49.62 170 SER A O 1
ATOM 1341 N N . CYS A 1 171 ? -22.978 -10.928 11.458 1.00 44.97 171 CYS A N 1
ATOM 1342 C CA . CYS A 1 171 ? -22.723 -12.225 10.815 1.00 44.97 171 CYS A CA 1
ATOM 1343 C C . CYS A 1 171 ? -24.007 -12.956 10.368 1.00 44.97 171 CYS A C 1
ATOM 1345 O O . CYS A 1 171 ? -23.963 -13.748 9.429 1.00 44.97 171 CYS A O 1
ATOM 1347 N N . ARG A 1 172 ? -25.152 -12.738 11.034 1.00 43.84 172 ARG A N 1
ATOM 1348 C CA . ARG A 1 172 ? -26.451 -13.311 10.627 1.00 43.84 172 ARG A CA 1
ATOM 1349 C C . ARG A 1 172 ? -27.077 -12.576 9.447 1.00 43.84 172 ARG A C 1
ATOM 1351 O O . ARG A 1 172 ? -27.683 -13.229 8.607 1.00 43.84 172 ARG A O 1
ATOM 1358 N N . ILE A 1 173 ? -26.903 -11.258 9.368 1.00 44.12 173 ILE A N 1
ATOM 1359 C CA . ILE A 1 173 ? -27.310 -10.467 8.199 1.00 44.12 173 ILE A CA 1
ATOM 1360 C C . ILE A 1 173 ? -26.577 -10.964 6.945 1.00 44.12 173 ILE A C 1
ATOM 1362 O O . ILE A 1 173 ? -27.200 -11.057 5.891 1.00 44.12 173 ILE A O 1
ATOM 1366 N N . ASP A 1 174 ? -25.313 -11.374 7.072 1.00 37.72 174 ASP A N 1
ATOM 1367 C CA . ASP A 1 174 ? -24.569 -11.997 5.971 1.00 37.72 174 ASP A CA 1
ATOM 1368 C C . ASP A 1 174 ? -25.072 -13.410 5.650 1.00 37.72 174 ASP A C 1
ATOM 1370 O O . ASP A 1 174 ? -25.200 -13.752 4.479 1.00 37.72 174 ASP A O 1
ATOM 1374 N N . ALA A 1 175 ? -25.430 -14.214 6.660 1.00 42.00 175 ALA A N 1
ATOM 1375 C CA . ALA A 1 175 ? -25.946 -15.575 6.466 1.00 42.00 175 ALA A CA 1
ATOM 1376 C C . ALA A 1 175 ? -27.327 -15.625 5.776 1.00 42.00 175 ALA A C 1
ATOM 1378 O O . ALA A 1 175 ? -27.577 -16.528 4.979 1.00 42.00 175 ALA A O 1
ATOM 1379 N N . ASP A 1 176 ? -28.205 -14.651 6.037 1.00 43.06 176 ASP A N 1
ATOM 1380 C CA . ASP A 1 176 ? -29.515 -14.536 5.372 1.00 43.06 176 ASP A CA 1
ATOM 1381 C C . ASP A 1 176 ? -29.427 -13.856 3.989 1.00 43.06 176 ASP A C 1
ATOM 1383 O O . ASP A 1 176 ? -30.388 -13.892 3.218 1.00 43.06 176 ASP A O 1
ATOM 1387 N N . ARG A 1 177 ? -28.273 -13.267 3.643 1.00 44.16 177 ARG A N 1
ATOM 1388 C CA . ARG A 1 177 ? -27.982 -12.680 2.323 1.00 44.16 177 ARG A CA 1
ATOM 1389 C C . ARG A 1 177 ? -27.256 -13.626 1.364 1.00 44.16 177 ARG A C 1
ATOM 1391 O O . ARG A 1 177 ? -27.039 -13.250 0.216 1.00 44.16 177 ARG A O 1
ATOM 1398 N N . VAL A 1 178 ? -26.972 -14.871 1.771 1.00 41.19 178 VAL A N 1
ATOM 1399 C CA . VAL A 1 178 ? -26.332 -15.926 0.945 1.00 41.19 178 VAL A CA 1
ATOM 1400 C C . VAL A 1 178 ? -27.275 -16.489 -0.137 1.00 41.19 178 VAL A C 1
ATOM 1402 O O . VAL A 1 178 ? -27.385 -17.696 -0.344 1.00 41.19 178 VAL A O 1
ATOM 1405 N N . SER A 1 179 ? -27.960 -15.614 -0.870 1.00 47.00 179 SER A N 1
ATOM 1406 C CA . SER A 1 179 ? -28.372 -15.898 -2.246 1.00 47.00 179 SER A CA 1
ATOM 1407 C C . SER A 1 179 ? -27.720 -14.973 -3.272 1.00 47.00 179 SER A C 1
ATOM 1409 O O . SER A 1 179 ? -27.852 -15.266 -4.453 1.00 47.00 179 SER A O 1
ATOM 1411 N N . ASP A 1 180 ? -27.016 -13.915 -2.858 1.00 44.66 180 ASP A N 1
ATOM 1412 C CA . ASP A 1 180 ? -26.205 -13.090 -3.757 1.00 44.66 180 ASP A CA 1
ATOM 1413 C C . ASP A 1 180 ? -24.794 -12.935 -3.182 1.00 44.66 180 ASP A C 1
ATOM 1415 O O . ASP A 1 180 ? -24.592 -12.584 -2.019 1.00 44.66 180 ASP A O 1
ATOM 1419 N N . GLU A 1 181 ? -23.809 -13.289 -3.999 1.00 44.53 181 GLU A N 1
ATOM 1420 C CA . GLU A 1 181 ? -22.399 -13.342 -3.640 1.00 44.53 181 GLU A CA 1
ATOM 1421 C C . GLU A 1 181 ? -21.871 -11.948 -3.263 1.00 44.53 181 GLU A C 1
ATOM 1423 O O . GLU A 1 181 ? -21.951 -11.002 -4.040 1.00 44.53 181 GLU A O 1
ATOM 1428 N N . SER A 1 182 ? -21.260 -11.866 -2.078 1.00 47.28 182 SER A N 1
ATOM 1429 C CA . SER A 1 182 ? -20.518 -10.715 -1.554 1.00 47.28 182 SER A CA 1
ATOM 1430 C C . SER A 1 182 ? -21.362 -9.502 -1.144 1.00 47.28 182 SER A C 1
ATOM 1432 O O . SER A 1 182 ? -21.559 -8.548 -1.894 1.00 47.28 182 SER A O 1
ATOM 1434 N N . SER A 1 183 ? -21.774 -9.462 0.122 1.00 40.88 183 SER A N 1
ATOM 1435 C CA . SER A 1 183 ? -22.036 -8.177 0.766 1.00 40.88 183 SER A CA 1
ATOM 1436 C C . SER A 1 183 ? -21.383 -8.165 2.133 1.00 40.88 183 SER A C 1
ATOM 1438 O O . SER A 1 183 ? -21.861 -8.831 3.042 1.00 40.88 183 SER A O 1
ATOM 1440 N N . ALA A 1 184 ? -20.291 -7.416 2.264 1.00 45.59 184 ALA A N 1
ATOM 1441 C CA . ALA A 1 184 ? -19.773 -7.009 3.556 1.00 45.59 184 ALA A CA 1
ATOM 1442 C C . ALA A 1 184 ? -20.868 -6.289 4.365 1.00 45.59 184 ALA A C 1
ATOM 1444 O O . ALA A 1 184 ? -21.784 -5.674 3.807 1.00 45.59 184 ALA A O 1
ATOM 1445 N N . ILE A 1 185 ? -20.745 -6.342 5.690 1.00 48.12 185 ILE A N 1
ATOM 1446 C CA . ILE A 1 185 ? -21.557 -5.563 6.628 1.00 48.12 185 ILE A CA 1
ATOM 1447 C C . ILE A 1 185 ? -21.595 -4.100 6.157 1.00 48.12 185 ILE A C 1
ATOM 1449 O O . ILE A 1 185 ? -20.550 -3.486 5.944 1.00 48.12 185 ILE A O 1
ATOM 1453 N N . GLY A 1 186 ? -22.802 -3.551 5.989 1.00 49.50 186 GLY A N 1
ATOM 1454 C CA . GLY A 1 186 ? -22.999 -2.176 5.529 1.00 49.50 186 GLY A CA 1
ATOM 1455 C C . GLY A 1 186 ? -22.260 -1.171 6.415 1.00 49.50 186 GLY A C 1
ATOM 1456 O O . GLY A 1 186 ? -22.199 -1.324 7.639 1.00 49.50 186 GLY A O 1
ATOM 1457 N N . SER A 1 187 ? -21.683 -0.141 5.795 1.00 45.66 187 SER A N 1
ATOM 1458 C CA . SER A 1 187 ? -20.907 0.890 6.491 1.00 45.66 187 SER A CA 1
ATOM 1459 C C . SER A 1 187 ? -21.701 1.560 7.620 1.00 45.66 187 SER A C 1
ATOM 1461 O O . SER A 1 187 ? -21.142 1.885 8.662 1.00 45.66 187 SER A O 1
ATOM 1463 N N . ASP A 1 188 ? -23.020 1.682 7.475 1.00 48.00 188 ASP A N 1
ATOM 1464 C CA . ASP A 1 188 ? -23.957 2.178 8.486 1.00 48.00 188 ASP A CA 1
ATOM 1465 C C . ASP A 1 188 ? -23.973 1.339 9.775 1.00 48.00 188 ASP A C 1
ATOM 1467 O O . ASP A 1 188 ? -24.046 1.883 10.880 1.00 48.00 188 ASP A O 1
ATOM 1471 N N . VAL A 1 189 ? -23.853 0.017 9.660 1.00 52.66 189 VAL A N 1
ATOM 1472 C CA . VAL A 1 189 ? -23.785 -0.893 10.811 1.00 52.66 189 VAL A CA 1
ATOM 1473 C C . VAL A 1 189 ? -22.423 -0.783 11.497 1.00 52.66 189 VAL A C 1
ATOM 1475 O O . VAL A 1 189 ? -22.358 -0.727 12.727 1.00 52.66 189 VAL A O 1
ATOM 1478 N N . TRP A 1 190 ? -21.345 -0.656 10.722 1.00 56.78 190 TRP A N 1
ATOM 1479 C CA . TRP A 1 190 ? -19.997 -0.437 11.254 1.00 56.78 190 TRP A CA 1
ATOM 1480 C C . TRP A 1 190 ? -19.862 0.886 12.011 1.00 56.78 190 TRP A C 1
ATOM 1482 O O . TRP A 1 190 ? -19.299 0.911 13.106 1.00 56.78 190 TRP A O 1
ATOM 1492 N N . TRP A 1 191 ? -20.449 1.971 11.503 1.00 49.09 191 TRP A N 1
ATOM 1493 C CA . TRP A 1 191 ? -20.461 3.256 12.206 1.00 49.09 191 TRP A CA 1
ATOM 1494 C C . TRP A 1 191 ? -21.217 3.198 13.537 1.00 49.09 191 TRP A C 1
ATOM 1496 O O . TRP A 1 191 ? -20.814 3.863 14.490 1.00 49.09 191 TRP A O 1
ATOM 1506 N N . ASN A 1 192 ? -22.262 2.371 13.644 1.00 50.94 192 ASN A N 1
ATOM 1507 C CA . ASN A 1 192 ? -22.963 2.149 14.910 1.00 50.94 192 ASN A CA 1
ATOM 1508 C C . ASN A 1 192 ? -22.104 1.371 15.919 1.00 50.94 192 ASN A C 1
ATOM 1510 O O . ASN A 1 192 ? -22.068 1.740 17.093 1.00 50.94 192 ASN A O 1
ATOM 1514 N N . VAL A 1 193 ? -21.365 0.350 15.471 1.00 55.53 193 VAL A N 1
ATOM 1515 C CA . VAL A 1 193 ? -20.409 -0.394 16.316 1.00 55.53 193 VAL A CA 1
ATOM 1516 C C . VAL A 1 193 ? -19.302 0.526 16.829 1.00 55.53 193 VAL A C 1
ATOM 1518 O O . VAL A 1 193 ? -19.048 0.585 18.030 1.00 55.53 193 VAL A O 1
ATOM 1521 N N . LEU A 1 194 ? -18.680 1.293 15.932 1.00 54.16 194 LEU A N 1
ATOM 1522 C CA . LEU A 1 194 ? -17.613 2.236 16.277 1.00 54.16 194 LEU A CA 1
ATOM 1523 C C . LEU A 1 194 ? -18.123 3.381 17.164 1.00 54.16 194 LEU A C 1
ATOM 1525 O O . LEU A 1 194 ? -17.432 3.811 18.085 1.00 54.16 194 LEU A O 1
ATOM 1529 N N . GLY A 1 195 ? -19.351 3.847 16.930 1.00 51.38 195 GLY A N 1
ATOM 1530 C CA . GLY A 1 195 ? -20.019 4.836 17.773 1.00 51.38 195 GLY A CA 1
ATOM 1531 C C . GLY A 1 195 ? -20.291 4.332 19.191 1.00 51.38 195 GLY A C 1
ATOM 1532 O O . GLY A 1 195 ? -20.162 5.108 20.134 1.00 51.38 195 GLY A O 1
ATOM 1533 N N . MET A 1 196 ? -20.612 3.044 19.358 1.00 48.88 196 MET A N 1
ATOM 1534 C CA . MET A 1 196 ? -20.797 2.416 20.674 1.00 48.88 196 MET A CA 1
ATOM 1535 C C . MET A 1 196 ? -19.483 2.183 21.423 1.00 48.88 196 MET A C 1
ATOM 1537 O O . MET A 1 196 ? -19.473 2.196 22.650 1.00 48.88 196 MET A O 1
ATOM 1541 N N . LEU A 1 197 ? -18.379 1.993 20.701 1.00 49.88 197 LEU A N 1
ATOM 1542 C CA . LEU A 1 197 ? -17.058 1.744 21.285 1.00 49.88 197 LEU A CA 1
ATOM 1543 C C . LEU A 1 197 ? -16.240 3.015 21.532 1.00 49.88 197 LEU A C 1
ATOM 1545 O O . LEU A 1 197 ? -15.170 2.947 22.137 1.00 49.88 197 LEU A O 1
ATOM 1549 N N . ARG A 1 198 ? -16.744 4.185 21.122 1.00 42.88 198 ARG A N 1
ATOM 1550 C CA . ARG A 1 198 ? -16.130 5.476 21.447 1.00 42.88 198 ARG A CA 1
ATOM 1551 C C . ARG A 1 198 ? -15.980 5.633 22.961 1.00 42.88 198 ARG A C 1
ATOM 1553 O O . ARG A 1 198 ? -16.969 5.688 23.685 1.00 42.88 198 ARG A O 1
ATOM 1560 N N . GLY A 1 199 ? -14.738 5.795 23.413 1.00 38.06 199 GLY A N 1
ATOM 1561 C CA . GLY A 1 199 ? -14.400 6.018 24.822 1.00 38.06 199 GLY A CA 1
ATOM 1562 C C . GLY A 1 199 ? -13.923 4.775 25.573 1.00 38.06 199 GLY A C 1
ATOM 1563 O O . GLY A 1 199 ? -13.506 4.910 26.721 1.00 38.06 199 GLY A O 1
ATOM 1564 N N . TYR A 1 200 ? -13.926 3.600 24.938 1.00 40.22 200 TYR A N 1
ATOM 1565 C CA . TYR A 1 200 ? -13.244 2.423 25.467 1.00 40.22 200 TYR A CA 1
ATOM 1566 C C . TYR A 1 200 ? -11.814 2.379 24.929 1.00 40.22 200 TYR A C 1
ATOM 1568 O O . TYR A 1 200 ? -11.587 2.456 23.720 1.00 40.22 200 TYR A O 1
ATOM 1576 N N . ASP A 1 201 ? -10.849 2.261 25.837 1.00 40.22 201 ASP A N 1
ATOM 1577 C CA . ASP A 1 201 ? -9.473 1.957 25.474 1.00 40.22 201 ASP A CA 1
ATOM 1578 C C . ASP A 1 201 ? -9.410 0.474 25.087 1.00 40.22 201 ASP A C 1
ATOM 1580 O O . ASP A 1 201 ? -9.480 -0.413 25.936 1.00 40.22 201 ASP A O 1
ATOM 1584 N N . LEU A 1 202 ? -9.409 0.208 23.778 1.00 44.03 202 LEU A N 1
ATOM 1585 C CA . LEU A 1 202 ? -9.331 -1.147 23.224 1.00 44.03 202 LEU A CA 1
ATOM 1586 C C . LEU A 1 202 ? -7.890 -1.671 23.182 1.00 44.03 202 LEU A C 1
ATOM 1588 O O . LEU A 1 202 ? -7.665 -2.781 22.692 1.00 44.03 202 LEU A O 1
ATOM 1592 N N . ALA A 1 203 ? -6.915 -0.897 23.673 1.00 38.59 203 ALA A N 1
ATOM 1593 C CA . ALA A 1 203 ? -5.584 -1.422 23.896 1.00 38.59 203 ALA A CA 1
ATOM 1594 C C . ALA A 1 203 ? -5.673 -2.589 24.898 1.00 38.59 203 ALA A C 1
ATOM 1596 O O . ALA A 1 203 ? -6.383 -2.491 25.904 1.00 38.59 203 ALA A O 1
ATOM 1597 N N . PRO A 1 204 ? -4.985 -3.719 24.650 1.00 36.25 204 PRO A N 1
ATOM 1598 C CA . PRO A 1 204 ? -4.878 -4.755 25.664 1.00 36.25 204 PRO A CA 1
ATOM 1599 C C . PRO A 1 204 ? -4.312 -4.113 26.937 1.00 36.25 204 PRO A C 1
ATOM 1601 O O . PRO A 1 204 ? -3.372 -3.320 26.826 1.00 36.25 204 PRO A O 1
ATOM 1604 N N . PRO A 1 205 ? -4.851 -4.426 28.132 1.00 36.03 205 PRO A N 1
ATOM 1605 C CA . PRO A 1 205 ? -4.316 -3.875 29.365 1.00 36.03 205 PRO A CA 1
ATOM 1606 C C . PRO A 1 205 ? -2.827 -4.201 29.404 1.00 36.03 205 PRO A C 1
ATOM 1608 O O . PRO A 1 205 ? -2.440 -5.374 29.378 1.00 36.03 205 PRO A O 1
ATOM 1611 N N . THR A 1 206 ? -1.985 -3.168 29.410 1.00 37.72 206 THR A N 1
ATOM 1612 C CA . THR A 1 206 ? -0.560 -3.335 29.657 1.00 37.72 206 THR A CA 1
ATOM 1613 C C . THR A 1 206 ? -0.451 -3.999 31.016 1.00 37.72 206 THR A C 1
ATOM 1615 O O . THR A 1 206 ? -0.758 -3.382 32.034 1.00 37.72 206 THR A O 1
ATOM 1618 N N . MET A 1 207 ? -0.077 -5.281 31.036 1.00 35.09 207 MET A N 1
ATOM 1619 C CA . MET A 1 207 ? 0.352 -5.923 32.268 1.00 35.09 207 MET A CA 1
ATOM 1620 C C . MET A 1 207 ? 1.627 -5.205 32.698 1.00 35.09 207 MET A C 1
ATOM 1622 O O . MET A 1 207 ? 2.730 -5.577 32.293 1.00 35.09 207 MET A O 1
ATOM 1626 N N . GLU A 1 208 ? 1.474 -4.148 33.490 1.00 38.25 208 GLU A N 1
ATOM 1627 C CA . GLU A 1 208 ? 2.543 -3.693 34.356 1.00 38.25 208 GLU A CA 1
ATOM 1628 C C . GLU A 1 208 ? 2.904 -4.907 35.209 1.00 38.25 208 GLU A C 1
ATOM 1630 O O . GLU A 1 208 ? 2.109 -5.399 36.010 1.00 38.25 208 GLU A O 1
ATOM 1635 N N . LYS A 1 209 ? 4.075 -5.490 34.943 1.00 40.47 209 LYS A N 1
ATOM 1636 C CA . LYS A 1 209 ? 4.647 -6.469 35.854 1.00 40.47 209 LYS A CA 1
ATOM 1637 C C . LYS A 1 209 ? 4.852 -5.731 37.167 1.00 40.47 209 LYS A C 1
ATOM 1639 O O . LYS A 1 209 ? 5.779 -4.931 37.263 1.00 40.47 209 LYS A O 1
ATOM 1644 N N . ASP A 1 210 ? 4.011 -6.029 38.150 1.00 39.53 210 ASP A N 1
ATOM 1645 C CA . ASP A 1 210 ? 4.273 -5.731 39.551 1.00 39.53 210 ASP A CA 1
ATOM 1646 C C . ASP A 1 210 ? 5.623 -6.356 39.919 1.00 39.53 210 ASP A C 1
ATOM 1648 O O . ASP A 1 210 ? 5.736 -7.529 40.273 1.00 39.53 210 ASP A O 1
ATOM 1652 N N . THR A 1 211 ? 6.692 -5.574 39.810 1.00 49.97 211 THR A N 1
ATOM 1653 C CA . THR A 1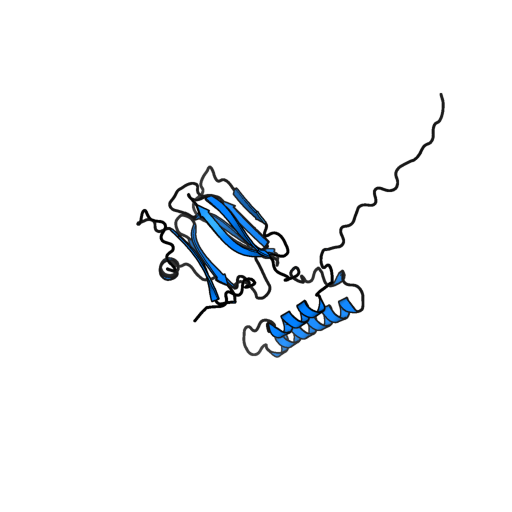 211 ? 7.954 -5.850 40.492 1.00 49.97 211 THR A CA 1
ATOM 1654 C C . THR A 1 211 ? 7.830 -5.328 41.919 1.00 49.97 211 THR A C 1
ATOM 1656 O O . THR A 1 211 ? 8.553 -4.426 42.330 1.00 49.97 211 THR A O 1
ATOM 1659 N N . SER A 1 212 ? 6.870 -5.869 42.663 1.00 51.56 212 SER A N 1
ATOM 1660 C CA . SER A 1 212 ? 6.753 -5.706 44.107 1.00 51.56 212 SER A CA 1
ATOM 1661 C C . SER A 1 212 ? 6.708 -7.100 44.702 1.00 51.56 212 SER A C 1
ATOM 1663 O O . SER A 1 212 ? 5.642 -7.689 44.803 1.00 51.56 212 SER A O 1
ATOM 1665 N N . ASP A 1 213 ? 7.893 -7.641 44.973 1.00 48.84 213 ASP A N 1
ATOM 1666 C CA . ASP A 1 213 ? 8.211 -8.475 46.139 1.00 48.84 213 ASP A CA 1
ATOM 1667 C C . ASP A 1 213 ? 9.444 -9.322 45.826 1.00 48.84 213 ASP A C 1
ATOM 1669 O O . ASP A 1 213 ? 9.354 -10.437 45.322 1.00 48.84 213 ASP A O 1
ATOM 1673 N N . CYS A 1 214 ? 10.615 -8.761 46.133 1.00 42.00 214 CYS A N 1
ATOM 1674 C CA . CYS A 1 214 ? 11.811 -9.507 46.516 1.00 42.00 214 CYS A CA 1
ATOM 1675 C C . CYS A 1 214 ? 12.581 -8.670 47.552 1.00 42.00 214 CYS A C 1
ATOM 1677 O O . CYS A 1 214 ? 13.338 -7.761 47.221 1.00 42.00 214 CYS A O 1
ATOM 1679 N N . ASP A 1 215 ? 12.328 -9.023 48.810 1.00 38.78 215 ASP A N 1
ATOM 1680 C CA . ASP A 1 215 ? 13.277 -9.096 49.920 1.00 38.78 215 ASP A CA 1
ATOM 1681 C C . ASP A 1 215 ? 13.858 -7.813 50.525 1.00 38.78 215 ASP A C 1
ATOM 1683 O O . ASP A 1 215 ? 14.964 -7.354 50.238 1.00 38.78 215 ASP A O 1
ATOM 1687 N N . SER A 1 216 ? 13.154 -7.357 51.564 1.00 47.19 216 SER A N 1
ATOM 1688 C CA . SER A 1 216 ? 13.786 -6.735 52.726 1.00 47.19 216 SER A CA 1
ATOM 1689 C C . SER A 1 216 ? 14.301 -7.811 53.696 1.00 47.19 216 SER A C 1
ATOM 1691 O O . SER A 1 216 ? 13.514 -8.473 54.362 1.00 47.19 216 SER A O 1
ATOM 1693 N N . ALA A 1 217 ? 15.630 -7.889 53.797 1.00 49.19 217 ALA A N 1
ATOM 1694 C CA . ALA A 1 217 ? 16.440 -8.121 55.000 1.00 49.19 217 ALA A CA 1
ATOM 1695 C C . ALA A 1 217 ? 16.230 -9.380 55.869 1.00 49.19 217 ALA A C 1
ATOM 1697 O O . ALA A 1 217 ? 15.271 -9.453 56.626 1.00 49.19 217 ALA A O 1
ATOM 1698 N N . ILE A 1 218 ? 17.287 -10.202 55.984 1.00 48.94 218 ILE A N 1
ATOM 1699 C CA . ILE A 1 218 ? 17.791 -10.664 57.293 1.00 48.94 218 ILE A CA 1
ATOM 1700 C C . ILE A 1 218 ? 19.328 -10.621 57.292 1.00 48.94 218 ILE A C 1
ATOM 1702 O O . ILE A 1 218 ? 19.997 -11.406 56.624 1.00 48.94 218 ILE A O 1
ATOM 1706 N N . CYS A 1 219 ? 19.876 -9.694 58.079 1.00 45.44 219 CYS A N 1
ATOM 1707 C CA . CYS A 1 219 ? 21.243 -9.737 58.585 1.00 45.44 219 CYS A CA 1
ATOM 1708 C C . CYS A 1 219 ? 21.394 -10.940 59.527 1.00 45.44 219 CYS A C 1
ATOM 1710 O O . CYS A 1 219 ? 20.595 -11.082 60.450 1.00 45.44 219 CYS A O 1
ATOM 1712 N N . CYS A 1 220 ? 22.440 -11.749 59.367 1.00 46.62 220 CYS A N 1
ATOM 1713 C CA . CYS A 1 220 ? 22.979 -12.561 60.456 1.00 46.62 220 CYS A CA 1
ATOM 1714 C C . CYS A 1 220 ? 24.507 -12.489 60.428 1.00 46.62 220 CYS A C 1
ATOM 1716 O O . CYS A 1 220 ? 25.141 -12.649 59.389 1.00 46.62 220 CYS A O 1
ATOM 1718 N N . GLU A 1 221 ? 25.039 -12.180 61.603 1.00 51.34 221 GLU A N 1
ATOM 1719 C CA . GLU A 1 221 ? 26.441 -12.048 61.977 1.00 51.34 221 GLU A CA 1
ATOM 1720 C C . GLU A 1 221 ? 27.228 -13.351 61.774 1.00 51.34 221 GLU A C 1
ATOM 1722 O O . GLU A 1 221 ? 26.714 -14.431 62.075 1.00 51.34 221 GLU A O 1
ATOM 1727 N N . SER A 1 222 ? 28.492 -13.235 61.347 1.00 55.81 222 SER A N 1
ATOM 1728 C CA . SER A 1 222 ? 29.698 -13.866 61.931 1.00 55.81 222 SER A CA 1
ATOM 1729 C C . SER A 1 222 ? 30.943 -13.412 61.173 1.00 55.81 222 SER A C 1
ATOM 1731 O O . SER A 1 222 ? 30.947 -13.548 59.930 1.00 55.81 222 SER A O 1
#

Sequence (222 aa):
MGTYRNESAQLRRVLVGLGWAVYGLILEFEDGTRESQVLSYDDEEDQTLDDESILIKDGAEWIDIDHGDYVVQVKGENFGQWAYLCTDLILVLASGREIGFKSPCCSKEVIDFCYDVEQPGLLRNIHFAGGECEGIDVIKTNLHLPITRSIAPALPEPERKQVEHILLASCRIDADRVSDESSAIGSDVWWNVLGMLRGYDLAPPTMEKDTSDCDSAICCES

Nearest PDB structures (foldseek):
  3aqg-assembly2_B  TM=7.190E-01  e=2.959E-05  Homo sapiens
  3woc-assembly1_A  TM=6.776E-01  e=2.526E-04  Sus scrofa
  4znq-assembly1_A  TM=6.601E-01  e=2.681E-04  Danio rerio
  6mlt-assembly1_A  TM=4.935E-01  e=1.914E-03  Vibrio cholerae O1 biovar El Tor str. N16961
  1xez-assembly1_A  TM=5.937E-01  e=1.213E-02  Vibrio cholerae

Secondary structure (DSSP, 8-state):
------TTPPEEEEEEEESSSEEEEEEEETTS-EEEEE--SS-SS------HHHHHHTT---EEPPTT--EEEEEEE---STT-SBSEEEEEETTS-EEEEE-S---SS--EEEEE-PSSEEEEEEEEETTEEEEEEEEE--------TTTGGGSPTTHHHHHHHHHHHHHHHHHHTTTSS--PPPHHHHHHHHHHHTT---SPP--------S--------

Foldseek 3Di:
DDPPPPLAWAFFKKWFQADLATAKIWTATPSRDIDIFGFDPPDPDRDPDPPPVVSVVNPIDIDGDPPLKAFFKKKAWFPQAARHQEQKIWTQILLRDIDIDHRPDDDPDIDMDMAGAPPPWGWDDFDGGRRDTPYTDIDHDLSDRRPDPVLLVVDDPPVSVVLVVLVVVQVVVVVVVVVDPDDHRDVVSVVVSSVSCPPDPSPDPPPPPPPPDDDDDDDDDD

Radius of gyration: 22.99 Å; Cα contacts (8 Å, |Δi|>4): 371; chains: 1; bounding box: 59×39×83 Å

pLDDT: mean 71.09, std 21.28, range [35.09, 98.19]

Organism: NCBI:txid374047